Protein 9BCB (pdb70)

Sequence (274 aa):
PPNLTGYYRRFVSQKNMEDYLQQALNISLAVRKIALLLKPDKEIEHQGNHMTVRTLSTFRNYTVQFDVGVEFEEDLRSVDGRKCQTIVTWEEEEHLVCVQKGEVPNRGWRHWLEGEMLYLELTARDAVCEQVFRKVRLVPPPNLTGYYRFVSQKNMEDYLQALNISLAVRKIALLLKPDKEIEHQGNHMMTVRTLSTFRNYTVQFDVGVEFEEDLRSVDGRKCQTIVTWEEEHLVCVQKGEVPNRGWRHWLEGEMLYLELTARDAVCEQVFRKVRLVP

Organism: Homo sapiens (NCBI:txid9606)

GO terms:
  GO:0005515 protein binding (F, IPI)
  GO:0005501 retinoid binding (F, TAS)
  GO:0070062 extracellular exosome (C, HDA)

Radius of gyration: 22.55 Å; Cα contacts (8 Å, |Δi|>4): 600; chains: 2; bounding box: 53×62×52 Å

Secondary structure (DSSP, 8-state):
-----EEEEEEEEE-HHHHHHHTT--HHHHHHHHH---EEEEEEETTEEEEEEE-SS--EEEEEETT--EEEEETTTTSEEEEEEEEEETTEEEEEEESSSTT-EEEEEEETTEEEEEEEETTEEEEEEEEEPP---/-----EEEEEEEEE-HHHHHHHTT--HHHHHHHTT---EEEEEEETTEEEEEEE-SS-EEEEEEETT--EEEEEHHHHSEEEEEEEEEETTEEEEEEESSSTT-EEEEEEETTEEEEEEEETTEEEEEEEEE-----

Nearest PDB structures (foldseek):
  6e5w-assembly4_D  TM=1.002E+00  e=3.672E-24  Homo sapiens
  5lje-assembly1_A  TM=9.828E-01  e=4.955E-18  Homo sapiens
  6e5l-assembly1_A  TM=9.685E-01  e=5.804E-18  Homo sapiens
  5ljc-assembly1_A  TM=9.809E-01  e=5.804E-18  Homo sapiens
  1opb-assembly3_C  TM=9.867E-01  e=9.974E-17  Rattus rattus

Structure (mmCIF, N/CA/C/O backbone):
data_9BCB
#
_entry.id   9BCB
#
_cell.length_a   41.213
_cell.length_b   46.257
_cell.length_c   71.530
_cell.angle_alpha   90.00
_cell.angle_beta   92.10
_cell.angle_gamma   90.00
#
_symmetry.space_group_name_H-M   'P 1 21 1'
#
loop_
_entity.id
_entity.type
_entity.pdbx_description
1 polymer 'Retinol-binding protein 5'
2 non-polymer '1-[11-(dipyrrometheneboron difluoride)undecanoyl]-rac-glycerol'
3 non-polymer GLYCEROL
4 water water
#
loop_
_atom_site.group_PDB
_atom_site.id
_atom_site.type_symbol
_atom_site.label_atom_id
_atom_site.label_alt_id
_atom_site.label_comp_id
_atom_site.label_asym_id
_atom_site.label_entity_id
_atom_site.label_seq_id
_atom_site.pdbx_PDB_ins_code
_atom_site.Cartn_x
_atom_site.Cartn_y
_atom_site.Cartn_z
_atom_site.occupancy
_atom_site.B_iso_or_equiv
_atom_site.auth_seq_id
_atom_site.auth_comp_id
_atom_site.auth_asym_id
_atom_site.auth_atom_id
_atom_site.pdbx_PDB_model_num
ATOM 1 N N . PRO A 1 2 ? 14.896 -17.018 16.065 1.00 34.62 2 PRO A N 1
ATOM 2 C CA . PRO A 1 2 ? 15.260 -15.651 16.461 1.00 34.52 2 PRO A CA 1
ATOM 3 C C . PRO A 1 2 ? 16.400 -15.617 17.476 1.00 37.64 2 PRO A C 1
ATOM 4 O O . PRO A 1 2 ? 16.601 -16.594 18.199 1.00 36.60 2 PRO A O 1
ATOM 8 N N . PRO A 1 3 ? 17.122 -14.501 17.543 1.00 30.00 3 PRO A N 1
ATOM 9 C CA . PRO A 1 3 ? 18.278 -14.427 18.442 1.00 28.22 3 PRO A CA 1
ATOM 10 C C . PRO A 1 3 ? 17.845 -14.446 19.899 1.00 23.49 3 PRO A C 1
ATOM 11 O O . PRO A 1 3 ? 16.689 -14.191 20.240 1.00 28.03 3 PRO A O 1
ATOM 15 N N . ASN A 1 4 ? 18.795 -14.766 20.771 1.00 24.76 4 ASN A N 1
ATOM 16 C CA . ASN A 1 4 ? 18.576 -14.659 22.205 1.00 21.47 4 ASN A CA 1
ATOM 17 C C . ASN A 1 4 ? 19.115 -13.311 22.670 1.00 22.64 4 ASN A C 1
ATOM 18 O O . ASN A 1 4 ? 20.293 -13.001 22.454 1.00 23.78 4 ASN A O 1
ATOM 23 N N . LEU A 1 5 ? 18.257 -12.514 23.301 1.00 19.10 5 LEU A N 1
ATOM 24 C CA . LEU A 1 5 ? 18.586 -11.138 23.647 1.00 17.28 5 LEU A CA 1
ATOM 25 C C . LEU A 1 5 ? 19.082 -10.970 25.078 1.00 17.32 5 LEU A C 1
ATOM 26 O O . LEU A 1 5 ? 19.320 -9.835 25.503 1.00 17.47 5 LEU A O 1
ATOM 31 N N . THR A 1 6 ? 19.250 -12.057 25.830 1.00 15.90 6 THR A N 1
ATOM 32 C CA . THR A 1 6 ? 19.704 -11.938 27.209 1.00 16.34 6 THR A CA 1
ATOM 33 C C . THR A 1 6 ? 20.993 -11.129 27.275 1.00 15.73 6 THR A C 1
ATOM 34 O O . THR A 1 6 ? 21.936 -11.375 26.517 1.00 16.93 6 THR A O 1
ATOM 38 N N . GLY A 1 7 ? 21.030 -10.171 28.186 1.00 14.64 7 GLY A N 1
ATOM 39 C CA . GLY A 1 7 ? 22.220 -9.373 28.390 1.00 16.77 7 GLY A CA 1
ATOM 40 C C . GLY A 1 7 ? 21.921 -8.119 29.173 1.00 17.95 7 GLY A C 1
ATOM 41 O O . GLY A 1 7 ? 20.771 -7.712 29.349 1.00 16.14 7 GLY A O 1
ATOM 42 N N . TYR A 1 8 ? 22.990 -7.503 29.667 1.00 15.63 8 TYR A N 1
ATOM 43 C CA . TYR A 1 8 ? 22.942 -6.177 30.264 1.00 13.88 8 TYR A CA 1
ATOM 44 C C . TYR A 1 8 ? 23.630 -5.225 29.297 1.00 15.25 8 TYR A C 1
ATOM 45 O O . TYR A 1 8 ? 24.768 -5.472 28.883 1.00 17.53 8 TYR A O 1
ATOM 54 N N . TYR A 1 9 ? 22.940 -4.150 28.926 1.00 14.42 9 TYR A N 1
ATOM 55 C CA . TYR A 1 9 ? 23.416 -3.231 27.898 1.00 14.58 9 TYR A CA 1
ATOM 56 C C . TYR A 1 9 ? 23.463 -1.819 28.464 1.00 15.73 9 TYR A C 1
ATOM 57 O O . TYR A 1 9 ? 22.443 -1.300 28.932 1.00 16.53 9 TYR A O 1
ATOM 66 N N A ARG A 1 10 ? 24.636 -1.195 28.400 0.56 16.03 10 ARG A N 1
ATOM 67 N N B ARG A 1 10 ? 24.646 -1.205 28.423 0.44 16.06 10 ARG A N 1
ATOM 68 C CA A ARG A 1 10 ? 24.852 0.132 28.960 0.56 18.10 10 ARG A CA 1
ATOM 69 C CA B ARG A 1 10 ? 24.832 0.136 28.955 0.44 18.09 10 ARG A CA 1
ATOM 70 C C A ARG A 1 10 ? 24.470 1.215 27.959 0.56 16.46 10 ARG A C 1
ATOM 71 C C B ARG A 1 10 ? 24.402 1.191 27.946 0.44 16.49 10 ARG A C 1
ATOM 72 O O A ARG A 1 10 ? 24.731 1.091 26.759 0.56 17.37 10 ARG A O 1
ATOM 73 O O B ARG A 1 10 ? 24.578 1.037 26.734 0.44 17.91 10 ARG A O 1
ATOM 88 N N . PHE A 1 11 ? 23.864 2.287 28.470 1.00 14.58 11 PHE A N 1
ATOM 89 C CA . PHE A 1 11 ? 23.436 3.393 27.626 1.00 16.15 11 PHE A CA 1
ATOM 90 C C . PHE A 1 11 ? 24.614 3.956 26.842 1.00 21.16 11 PHE A C 1
ATOM 91 O O . PHE A 1 11 ? 25.699 4.169 27.387 1.00 20.19 11 PHE A O 1
ATOM 99 N N . VAL A 1 12 ? 24.393 4.201 25.555 1.00 18.61 12 VAL A N 1
ATOM 100 C CA . VAL A 1 12 ? 25.369 4.857 24.694 1.00 18.66 12 VAL A CA 1
ATOM 101 C C . VAL A 1 12 ? 24.872 6.220 24.228 1.00 21.49 12 VAL A C 1
ATOM 102 O O . VAL A 1 12 ? 25.555 7.231 24.398 1.00 23.80 12 VAL A O 1
ATOM 106 N N . SER A 1 13 ? 23.681 6.269 23.639 1.00 19.72 13 SER A N 1
ATOM 107 C CA . SER A 1 13 ? 23.186 7.522 23.094 1.00 20.30 13 SER A CA 1
ATOM 108 C C . SER A 1 13 ? 21.684 7.440 22.890 1.00 19.51 13 SER A C 1
ATOM 109 O O . SER A 1 13 ? 21.093 6.357 22.875 1.00 17.30 13 SER A O 1
ATOM 112 N N . GLN A 1 14 ? 21.077 8.611 22.730 1.00 17.62 14 GLN A N 1
ATOM 113 C CA . GLN A 1 14 ? 19.683 8.705 22.338 1.00 17.99 14 GLN A CA 1
ATOM 114 C C . GLN A 1 14 ? 19.468 10.037 21.640 1.00 21.39 14 GLN A C 1
ATOM 115 O O . GLN A 1 14 ? 20.181 11.013 21.894 1.00 21.92 14 GLN A O 1
ATOM 121 N N . LYS A 1 15 ? 18.481 10.067 20.757 1.00 20.19 15 LYS A N 1
ATOM 122 C CA . LYS A 1 15 ? 18.093 11.295 20.085 1.00 25.80 15 LYS A CA 1
ATOM 123 C C . LYS A 1 15 ? 16.577 11.342 19.992 1.00 17.67 15 LYS A C 1
ATOM 124 O O . LYS A 1 15 ? 15.923 10.311 19.806 1.00 17.23 15 LYS A O 1
ATOM 130 N N . ASN A 1 16 ? 16.023 12.539 20.171 1.00 23.39 16 ASN A N 1
ATOM 131 C CA . ASN A 1 16 ? 14.592 12.788 20.059 1.00 19.30 16 ASN A CA 1
ATOM 132 C C . ASN A 1 16 ? 13.783 12.138 21.175 1.00 16.39 16 ASN A C 1
ATOM 133 O O . ASN A 1 16 ? 12.584 11.893 21.015 1.00 18.49 16 ASN A O 1
ATOM 138 N N . MET A 1 17 ? 14.416 11.861 22.318 1.00 15.69 17 MET A N 1
ATOM 139 C CA . MET A 1 17 ? 13.654 11.479 23.500 1.00 16.63 17 MET A CA 1
ATOM 140 C C . MET A 1 17 ? 12.692 12.588 23.908 1.00 19.47 17 MET A C 1
ATOM 141 O O . MET A 1 17 ? 11.594 12.304 24.399 1.00 19.47 17 MET A O 1
ATOM 146 N N . GLU A 1 18 ? 13.085 13.856 23.720 1.00 19.27 18 GLU A N 1
ATOM 147 C CA . GLU A 1 18 ? 12.156 14.953 23.973 1.00 20.69 18 GLU A CA 1
ATOM 148 C C . GLU A 1 18 ? 10.821 14.694 23.284 1.00 21.05 18 GLU A C 1
ATOM 149 O O . GLU A 1 18 ? 9.753 14.806 23.896 1.00 19.63 18 GLU A O 1
ATOM 155 N N . ASP A 1 19 ? 10.874 14.338 21.999 1.00 20.85 19 ASP A N 1
ATOM 156 C CA . ASP A 1 19 ? 9.659 14.158 21.214 1.00 21.25 19 ASP A CA 1
ATOM 157 C C . ASP A 1 19 ? 8.799 13.040 21.789 1.00 20.11 19 ASP A C 1
ATOM 158 O O . ASP A 1 19 ? 7.583 13.190 21.951 1.00 16.89 19 ASP A O 1
ATOM 163 N N . TYR A 1 20 ? 9.421 11.898 22.084 1.00 17.21 20 TYR A N 1
ATOM 164 C CA . TYR A 1 20 ? 8.683 10.757 22.612 1.00 17.35 20 TYR A CA 1
ATOM 165 C C . TYR A 1 20 ? 8.044 11.091 23.954 1.00 19.31 20 TYR A C 1
ATOM 166 O O . TYR A 1 20 ? 6.881 10.749 24.195 1.00 19.84 20 TYR A O 1
ATOM 175 N N . LEU A 1 21 ? 8.774 11.783 24.831 1.00 16.13 21 LEU A N 1
ATOM 176 C CA . LEU A 1 21 ? 8.212 12.139 26.130 1.00 18.15 21 LEU A CA 1
ATOM 177 C C . LEU A 1 21 ? 6.997 13.047 25.976 1.00 21.50 21 LEU A C 1
ATOM 178 O O . LEU A 1 21 ? 5.979 12.855 26.653 1.00 18.56 21 LEU A O 1
ATOM 183 N N . GLN A 1 22 ? 7.092 14.052 25.101 1.00 19.23 22 GLN A N 1
ATOM 184 C CA A GLN A 1 22 ? 5.961 14.946 24.872 0.51 21.71 22 GLN A CA 1
ATOM 185 C CA B GLN A 1 22 ? 5.957 14.942 24.889 0.49 21.70 22 GLN A CA 1
ATOM 186 C C . GLN A 1 22 ? 4.763 14.184 24.322 1.00 19.34 22 GLN A C 1
ATOM 187 O O . GLN A 1 22 ? 3.620 14.426 24.727 1.00 21.80 22 GLN A O 1
ATOM 198 N N . ALA A 1 23 ? 5.008 13.261 23.388 1.00 19.96 23 ALA A N 1
ATOM 199 C CA . ALA A 1 23 ? 3.913 12.506 22.789 1.00 18.65 23 ALA A CA 1
ATOM 200 C C . ALA A 1 23 ? 3.159 11.689 23.830 1.00 21.95 23 ALA A C 1
ATOM 201 O O . ALA A 1 23 ? 1.944 11.499 23.707 1.00 23.00 23 ALA A O 1
ATOM 203 N N . LEU A 1 24 ? 3.853 11.191 24.850 1.00 17.57 24 LEU A N 1
ATOM 204 C CA . LEU A 1 24 ? 3.196 10.497 25.950 1.00 19.54 24 LEU A CA 1
ATOM 205 C C . LEU A 1 24 ? 2.598 11.453 26.976 1.00 19.57 24 LEU A C 1
ATOM 206 O O . LEU A 1 24 ? 2.049 10.990 27.982 1.00 22.06 24 LEU A O 1
ATOM 211 N N . ASN A 1 25 ? 2.705 12.764 26.755 1.00 18.48 25 ASN A N 1
ATOM 212 C CA . ASN A 1 25 ? 2.091 13.771 27.617 1.00 23.41 25 ASN A CA 1
ATOM 213 C C . ASN A 1 25 ? 2.778 13.873 28.976 1.00 24.33 25 ASN A C 1
ATOM 214 O O . ASN A 1 25 ? 2.150 14.251 29.967 1.00 23.25 25 ASN A O 1
ATOM 219 N N . ILE A 1 26 ? 4.067 13.533 29.033 1.00 20.44 26 ILE A N 1
ATOM 220 C CA . ILE A 1 26 ? 4.834 13.695 30.261 1.00 21.88 26 ILE A CA 1
ATOM 221 C C . ILE A 1 26 ? 5.074 15.178 30.510 1.00 19.61 26 ILE A C 1
ATOM 222 O O . ILE A 1 26 ? 5.357 15.946 29.581 1.00 23.16 26 ILE A O 1
ATOM 227 N N . SER A 1 27 ? 4.970 15.588 31.771 1.00 25.68 27 SER A N 1
ATOM 228 C CA . SER A 1 27 ? 5.076 17.000 32.099 1.00 26.58 27 SER A CA 1
ATOM 229 C C . SER A 1 27 ? 6.501 17.514 31.925 1.00 27.41 27 SER A C 1
ATOM 230 O O . SER A 1 27 ? 7.477 16.761 31.940 1.00 20.56 27 SER A O 1
ATOM 233 N N . LEU A 1 28 ? 6.600 18.840 31.799 1.00 22.62 28 LEU A N 1
ATOM 234 C CA . LEU A 1 28 ? 7.891 19.486 31.595 1.00 22.88 28 LEU A CA 1
ATOM 235 C C . LEU A 1 28 ? 8.864 19.148 32.715 1.00 20.74 28 LEU A C 1
ATOM 236 O O . LEU A 1 28 ? 10.039 18.862 32.460 1.00 22.75 28 LEU A O 1
ATOM 241 N N . ALA A 1 29 ? 8.393 19.177 33.963 1.00 21.16 29 ALA A N 1
ATOM 242 C CA . ALA A 1 29 ? 9.278 18.903 35.089 1.00 21.97 29 ALA A CA 1
ATOM 243 C C . ALA A 1 29 ? 9.899 17.517 34.973 1.00 25.52 29 ALA A C 1
ATOM 244 O O . ALA A 1 29 ? 11.098 17.340 35.220 1.00 23.73 29 ALA A O 1
ATOM 246 N N . VAL A 1 30 ? 9.101 16.522 34.594 1.00 20.31 30 VAL A N 1
ATOM 247 C CA . VAL A 1 30 ? 9.613 15.161 34.498 1.00 20.24 30 VAL A CA 1
ATOM 248 C C . VAL A 1 30 ? 10.478 14.987 33.256 1.00 18.94 30 VAL A C 1
ATOM 249 O O . VAL A 1 30 ? 11.480 14.266 33.286 1.00 19.68 30 VAL A O 1
ATOM 253 N N . ARG A 1 31 ? 10.114 15.636 32.144 1.00 18.27 31 ARG A N 1
ATOM 254 C CA . ARG A 1 31 ? 10.953 15.551 30.953 1.00 20.91 31 ARG A CA 1
ATOM 255 C C . ARG A 1 31 ? 12.350 16.087 3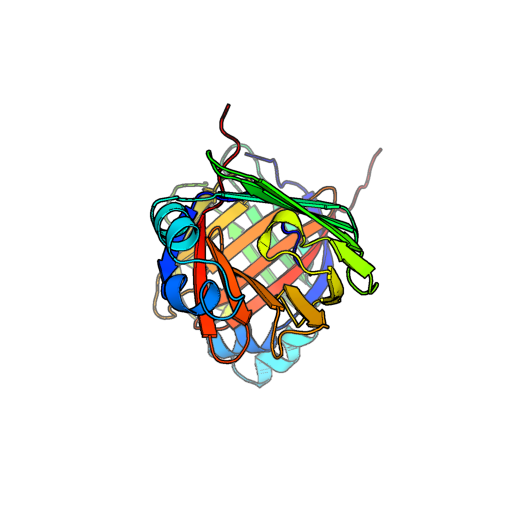1.237 1.00 19.03 31 ARG A C 1
ATOM 256 O O . ARG A 1 31 ? 13.350 15.505 30.800 1.00 20.14 31 ARG A O 1
ATOM 264 N N . LYS A 1 32 ? 12.436 17.201 31.966 1.00 20.94 32 LYS A N 1
ATOM 265 C CA . LYS A 1 32 ? 13.735 17.764 32.310 1.00 20.95 32 LYS A CA 1
ATOM 266 C C . LYS A 1 32 ? 14.586 16.741 33.051 1.00 19.63 32 LYS A C 1
ATOM 267 O O . LYS A 1 32 ? 15.784 16.601 32.779 1.00 22.77 32 LYS A O 1
ATOM 273 N N . ILE A 1 33 ? 13.975 15.997 33.973 1.00 18.41 33 ILE A N 1
ATOM 274 C CA . ILE A 1 33 ? 14.701 14.961 34.702 1.00 20.44 33 ILE A CA 1
ATOM 275 C C . ILE A 1 33 ? 15.122 13.841 33.758 1.00 22.93 33 ILE A C 1
ATOM 276 O O . ILE A 1 33 ? 16.291 13.439 33.725 1.00 21.69 33 ILE A O 1
ATOM 281 N N . ALA A 1 34 ? 14.177 13.332 32.963 1.00 19.92 34 ALA A N 1
ATOM 282 C CA . ALA A 1 34 ? 14.451 12.164 32.133 1.00 18.56 34 ALA A CA 1
ATOM 283 C C . ALA A 1 34 ? 15.583 12.425 31.148 1.00 19.51 34 ALA A C 1
ATOM 284 O O . ALA A 1 34 ? 16.375 11.525 30.849 1.00 20.62 34 ALA A O 1
ATOM 286 N N . LEU A 1 35 ? 15.674 13.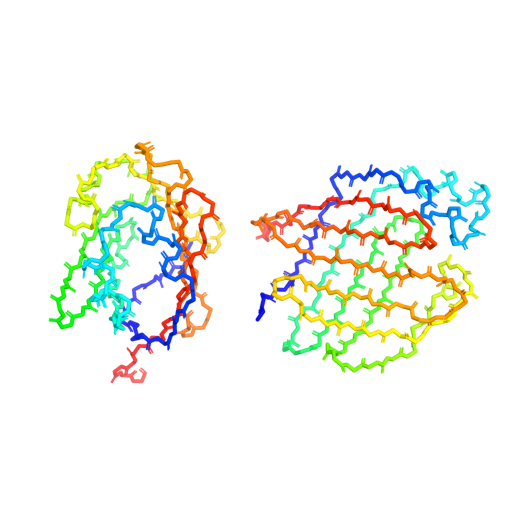649 30.626 1.00 16.55 35 LEU A N 1
ATOM 287 C CA . LEU A 1 35 ? 16.684 13.949 29.619 1.00 20.34 35 LEU A CA 1
ATOM 288 C C . LEU A 1 35 ? 18.091 13.995 30.202 1.00 17.90 35 LEU A C 1
ATOM 289 O O . LEU A 1 35 ? 19.064 13.950 29.442 1.00 20.76 35 LEU A O 1
ATOM 294 N N . LEU A 1 36 ? 18.223 14.077 31.525 1.00 20.14 36 LEU A N 1
ATOM 295 C CA . LEU A 1 36 ? 19.533 14.090 32.158 1.00 20.90 36 LEU A CA 1
ATOM 296 C C . LEU A 1 36 ? 20.090 12.696 32.408 1.00 25.25 36 LEU A C 1
ATOM 297 O O . LEU A 1 36 ? 21.300 12.556 32.620 1.00 20.80 36 LEU A O 1
ATOM 302 N N . LEU A 1 37 ? 19.251 11.668 32.374 1.00 17.71 37 LEU A N 1
ATOM 303 C CA . LEU A 1 37 ? 19.662 10.342 32.805 1.00 19.42 37 LEU A CA 1
ATOM 304 C C . LEU A 1 37 ? 20.165 9.501 31.638 1.00 16.19 37 LEU A C 1
ATOM 305 O O . LEU A 1 37 ? 19.936 9.806 30.465 1.00 18.99 37 LEU A O 1
ATOM 310 N N . LYS A 1 38 ? 20.852 8.415 31.989 1.00 17.69 38 LYS A N 1
ATOM 311 C CA . LYS A 1 38 ? 21.426 7.473 31.030 1.00 21.13 38 LYS A CA 1
ATOM 312 C C . LYS A 1 38 ? 21.002 6.067 31.432 1.00 18.78 38 LYS A C 1
ATOM 313 O O . LYS A 1 38 ? 21.804 5.283 31.954 1.00 20.11 38 LYS A O 1
ATOM 319 N N . PRO A 1 39 ? 19.738 5.716 31.199 1.00 15.83 39 PRO A N 1
ATOM 320 C CA . PRO A 1 39 ? 19.233 4.425 31.685 1.00 16.59 39 PRO A CA 1
ATOM 321 C C . PRO A 1 39 ? 19.813 3.257 30.903 1.00 19.22 39 PRO A C 1
ATOM 322 O O . PRO A 1 39 ? 20.029 3.341 29.691 1.00 19.27 39 PRO A O 1
ATOM 326 N N . ASP A 1 40 ? 20.050 2.157 31.612 1.00 15.56 40 ASP A N 1
ATOM 327 C CA . ASP A 1 40 ? 20.547 0.930 31.012 1.00 14.22 40 ASP A CA 1
ATOM 328 C C . ASP A 1 40 ? 19.383 -0.000 30.679 1.00 15.31 40 ASP A C 1
ATOM 329 O O . ASP A 1 40 ? 18.248 0.199 31.112 1.00 14.50 40 ASP A O 1
ATOM 334 N N . LYS A 1 41 ? 19.689 -1.043 29.910 1.00 15.83 41 LYS A N 1
ATOM 335 C CA . LYS A 1 41 ? 18.707 -2.031 29.481 1.00 14.18 41 LYS A CA 1
ATOM 336 C C . LYS A 1 41 ? 19.222 -3.412 29.862 1.00 15.84 41 LYS A C 1
ATOM 337 O O . LYS A 1 41 ? 20.353 -3.772 29.517 1.00 20.52 41 LYS A O 1
ATOM 343 N N . GLU A 1 42 ? 18.409 -4.170 30.594 1.00 15.40 42 GLU A N 1
ATOM 344 C CA . GLU A 1 42 ? 18.733 -5.540 30.973 1.00 13.72 42 GLU A CA 1
ATOM 345 C C . GLU A 1 42 ? 17.620 -6.462 30.501 1.00 16.15 42 GLU A C 1
ATOM 346 O O . GLU A 1 42 ? 16.439 -6.186 30.739 1.00 18.60 42 GLU A O 1
ATOM 352 N N . ILE A 1 43 ? 17.997 -7.558 29.846 1.00 15.79 43 ILE A N 1
ATOM 353 C CA . ILE A 1 43 ? 17.046 -8.479 29.238 1.00 15.24 43 ILE A CA 1
ATOM 354 C C . ILE A 1 43 ? 17.344 -9.889 29.724 1.00 15.30 43 ILE A C 1
ATOM 355 O O . ILE A 1 43 ? 18.498 -10.330 29.701 1.00 17.38 43 ILE A O 1
ATOM 360 N N . GLU A 1 44 ? 16.305 -10.590 30.170 1.00 15.99 44 GLU A N 1
ATOM 361 C CA . GLU A 1 44 ? 16.377 -12.013 30.488 1.00 14.88 44 GLU A CA 1
ATOM 362 C C . GLU A 1 44 ? 15.441 -12.736 29.528 1.00 17.19 44 GLU A C 1
ATOM 363 O O . GLU A 1 44 ? 14.215 -12.648 29.663 1.00 18.60 44 GLU A O 1
ATOM 369 N N . HIS A 1 45 ? 16.021 -13.433 28.554 1.00 15.83 45 HIS A N 1
ATOM 370 C CA . HIS A 1 45 ? 15.289 -14.084 27.471 1.00 15.10 45 HIS A CA 1
ATOM 371 C C . HIS A 1 45 ? 15.481 -15.588 27.616 1.00 16.30 45 HIS A C 1
ATOM 372 O O . HIS A 1 45 ? 16.581 -16.102 27.387 1.00 19.12 45 HIS A O 1
ATOM 379 N N . GLN A 1 46 ? 14.414 -16.289 27.995 1.00 16.48 46 GLN A N 1
ATOM 380 C CA . GLN A 1 46 ? 14.462 -17.729 28.227 1.00 20.30 46 GLN A CA 1
ATOM 381 C C . GLN A 1 46 ? 13.320 -18.384 27.465 1.00 18.85 46 GLN A C 1
ATOM 382 O O . GLN A 1 46 ? 12.148 -18.172 27.793 1.00 19.12 46 GLN A O 1
ATOM 388 N N . GLY A 1 47 ? 13.664 -19.189 26.470 1.00 21.71 47 GLY A N 1
ATOM 389 C CA . GLY A 1 47 ? 12.644 -19.759 25.609 1.00 18.60 47 GLY A CA 1
ATOM 390 C C . GLY A 1 47 ? 11.907 -18.650 24.886 1.00 17.94 47 GLY A C 1
ATOM 391 O O . GLY A 1 47 ? 12.510 -17.813 24.202 1.00 20.50 47 GLY A O 1
ATOM 392 N N . ASN A 1 48 ? 10.585 -18.629 25.041 1.00 18.52 48 ASN A N 1
ATOM 393 C CA . ASN A 1 48 ? 9.737 -17.624 24.418 1.00 19.74 48 ASN A CA 1
ATOM 394 C C . ASN A 1 48 ? 9.329 -16.521 25.382 1.00 18.56 48 ASN A C 1
ATOM 395 O O . ASN A 1 48 ? 8.478 -15.694 25.040 1.00 18.41 48 ASN A O 1
ATOM 400 N N . HIS A 1 49 ? 9.909 -16.489 26.572 1.00 17.49 49 HIS A N 1
ATOM 401 C CA . HIS A 1 49 ? 9.568 -15.507 27.585 1.00 16.20 49 HIS A CA 1
ATOM 402 C C . HIS A 1 49 ? 10.718 -14.523 27.755 1.00 14.53 49 HIS A C 1
ATOM 403 O O . HIS A 1 49 ? 11.891 -14.906 27.683 1.00 15.80 49 HIS A O 1
ATOM 410 N N . MET A 1 50 ? 10.377 -13.253 27.970 1.00 16.13 50 MET A N 1
ATOM 411 C CA . MET A 1 50 ? 11.364 -12.205 28.174 1.00 17.20 50 MET A CA 1
ATOM 412 C C . MET A 1 50 ? 10.977 -11.325 29.348 1.00 16.82 50 MET A C 1
ATOM 413 O O . MET A 1 50 ? 9.798 -11.019 29.549 1.00 16.60 50 MET A O 1
ATOM 418 N N . THR A 1 51 ? 11.984 -10.906 30.107 1.00 17.26 51 THR A N 1
ATOM 419 C CA . THR A 1 51 ? 11.875 -9.801 31.046 1.00 17.66 51 THR A CA 1
ATOM 420 C C . THR A 1 51 ? 12.803 -8.704 30.549 1.00 14.39 51 THR A C 1
ATOM 421 O O . THR A 1 51 ? 13.984 -8.962 30.293 1.00 17.20 51 THR A O 1
ATOM 425 N N . VAL A 1 52 ? 12.270 -7.496 30.386 1.00 13.52 52 VAL A N 1
ATOM 426 C CA . VAL A 1 52 ? 13.045 -6.350 29.923 1.00 14.65 52 VAL A CA 1
ATOM 427 C C . VAL A 1 52 ? 12.975 -5.277 30.998 1.00 17.57 52 VAL A C 1
ATOM 428 O O . VAL A 1 52 ? 11.881 -4.827 31.363 1.00 17.11 52 VAL A O 1
ATOM 432 N N . ARG A 1 53 ? 14.135 -4.875 31.506 1.00 17.55 53 ARG A N 1
ATOM 433 C CA . ARG A 1 53 ? 14.233 -3.839 32.521 1.00 15.28 53 ARG A CA 1
ATOM 434 C C . ARG A 1 53 ? 14.917 -2.611 31.942 1.00 11.99 53 ARG A C 1
ATOM 435 O O . ARG A 1 53 ? 15.921 -2.722 31.231 1.00 15.24 53 ARG A O 1
ATOM 443 N N . THR A 1 54 ? 14.362 -1.446 32.249 1.00 15.48 54 THR A N 1
ATOM 444 C CA . THR A 1 54 ? 14.988 -0.159 31.985 1.00 15.51 54 THR A CA 1
ATOM 445 C C . THR A 1 54 ? 15.381 0.401 33.345 1.00 15.61 54 THR A C 1
ATOM 446 O O . THR A 1 54 ? 14.522 0.588 34.213 1.00 13.97 54 THR A O 1
ATOM 450 N N . LEU A 1 55 ? 16.677 0.632 33.543 1.00 16.05 55 LEU A N 1
ATOM 451 C CA . LEU A 1 55 ? 17.229 0.896 34.865 1.00 14.82 55 LEU A CA 1
ATOM 452 C C . LEU A 1 55 ? 17.860 2.278 34.907 1.00 12.66 55 LEU A C 1
ATOM 453 O O . LEU A 1 55 ? 18.725 2.592 34.083 1.00 15.68 55 LEU A O 1
ATOM 458 N N . SER A 1 56 ? 17.448 3.087 35.883 1.00 16.15 56 SER A N 1
ATOM 459 C CA . SER A 1 56 ? 18.048 4.395 36.106 1.00 16.17 56 SER A CA 1
ATOM 460 C C . SER A 1 56 ? 18.090 4.688 37.601 1.00 20.66 56 SER A C 1
ATOM 461 O O . SER A 1 56 ? 17.432 4.027 38.408 1.00 18.55 56 SER A O 1
ATOM 464 N N . THR A 1 57 ? 18.867 5.711 37.965 1.00 20.23 57 THR A N 1
ATOM 465 C CA . THR A 1 57 ? 19.005 6.077 39.370 1.00 19.83 57 THR A CA 1
ATOM 466 C C . 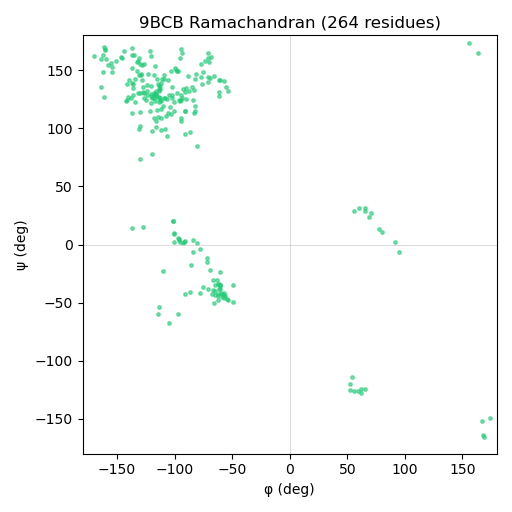THR A 1 57 ? 17.730 6.677 39.948 1.00 21.25 57 THR A C 1
ATOM 467 O O . THR A 1 57 ? 17.556 6.662 41.172 1.00 24.70 57 THR A O 1
ATOM 471 N N . PHE A 1 58 ? 16.843 7.207 39.105 1.00 18.57 58 PHE A N 1
ATOM 472 C CA . PHE A 1 58 ? 15.594 7.796 39.573 1.00 21.24 58 PHE A CA 1
ATOM 473 C C . PHE A 1 58 ? 14.449 6.793 39.620 1.00 30.25 58 PHE A C 1
ATOM 474 O O . PHE A 1 58 ? 13.662 6.797 40.572 1.00 27.75 58 PHE A O 1
ATOM 482 N N . ARG A 1 59 ? 14.327 5.945 38.602 1.00 26.28 59 ARG A N 1
ATOM 483 C CA . ARG A 1 59 ? 13.191 5.042 38.504 1.00 25.46 59 ARG A CA 1
ATOM 484 C C . ARG A 1 59 ? 13.539 3.928 37.532 1.00 22.33 59 ARG A C 1
ATOM 485 O O . ARG A 1 59 ? 14.305 4.127 36.586 1.00 21.49 59 ARG A O 1
ATOM 493 N N . ASN A 1 60 ? 12.977 2.752 37.786 1.00 19.49 60 ASN A N 1
ATOM 494 C CA . ASN A 1 60 ? 13.135 1.599 36.917 1.00 18.52 60 ASN A CA 1
ATOM 495 C C . ASN A 1 60 ? 11.773 1.218 36.360 1.00 23.23 60 ASN A C 1
ATOM 496 O O . ASN A 1 60 ? 10.737 1.496 36.971 1.00 24.73 60 ASN A O 1
ATOM 501 N N . TYR A 1 61 ? 11.776 0.585 35.190 1.00 21.49 61 TYR A N 1
ATOM 502 C CA . TYR A 1 61 ? 10.548 0.054 34.619 1.00 22.38 61 TYR A CA 1
ATOM 503 C C . TYR A 1 61 ? 10.822 -1.339 34.078 1.00 17.74 61 TYR A C 1
ATOM 504 O O . TYR A 1 61 ? 11.767 -1.534 33.307 1.00 17.50 61 TYR A O 1
ATOM 513 N N . THR A 1 62 ? 9.990 -2.296 34.476 1.00 19.99 62 THR A N 1
ATOM 514 C CA . THR A 1 62 ? 10.130 -3.684 34.069 1.00 19.31 62 THR A CA 1
ATOM 515 C C . THR A 1 62 ? 8.836 -4.146 33.418 1.00 17.23 62 THR A C 1
ATOM 516 O O . THR A 1 62 ? 7.742 -3.843 33.902 1.00 17.75 62 THR A O 1
ATOM 520 N N . VAL A 1 63 ? 8.973 -4.877 32.316 1.00 17.69 63 VAL A N 1
ATOM 521 C CA . VAL A 1 63 ? 7.851 -5.507 31.638 1.00 17.52 63 VAL A CA 1
ATOM 522 C C . VAL A 1 63 ? 8.248 -6.946 31.350 1.00 18.47 63 VAL A C 1
ATOM 523 O O . VAL A 1 63 ? 9.427 -7.257 31.155 1.00 15.32 63 VAL A O 1
ATOM 527 N N . GLN A 1 64 ? 7.255 -7.830 31.341 1.00 18.02 64 GLN A N 1
ATOM 528 C CA . GLN A 1 64 ? 7.478 -9.236 31.064 1.00 18.62 64 GLN A CA 1
ATOM 529 C C . GLN A 1 64 ? 6.538 -9.634 29.946 1.00 19.08 64 GLN A C 1
ATOM 530 O O . GLN A 1 64 ? 5.452 -9.069 29.817 1.00 24.17 64 GLN A O 1
ATOM 536 N N . PHE A 1 65 ? 6.899 -10.670 29.201 1.00 15.81 65 PHE A N 1
ATOM 537 C CA . PHE A 1 65 ? 5.940 -11.140 28.216 1.00 17.80 65 PHE A CA 1
ATOM 538 C C . PHE A 1 65 ? 6.405 -12.457 27.625 1.00 17.24 65 PHE A C 1
ATOM 539 O O . PHE A 1 65 ? 7.571 -12.842 27.740 1.00 17.67 65 PHE A O 1
ATOM 547 N N . ASP A 1 66 ? 5.454 -13.150 27.012 1.00 16.31 66 ASP A N 1
ATOM 548 C CA . ASP A 1 66 ? 5.728 -14.236 26.088 1.00 15.92 66 ASP A CA 1
ATOM 549 C C . ASP A 1 66 ? 5.517 -13.674 24.689 1.00 13.32 66 ASP A C 1
ATOM 550 O O . ASP A 1 66 ? 4.488 -13.045 24.422 1.00 16.30 66 ASP A O 1
ATOM 555 N N . VAL A 1 67 ? 6.502 -13.859 23.809 1.00 13.19 67 VAL A N 1
ATOM 556 C CA . VAL A 1 67 ? 6.364 -13.330 22.459 1.00 14.63 67 VAL A CA 1
ATOM 557 C C . VAL A 1 67 ? 5.160 -13.977 21.795 1.00 13.98 67 VAL A C 1
ATOM 558 O O . VAL A 1 67 ? 4.988 -15.202 21.833 1.00 16.57 67 VAL A O 1
ATOM 562 N N . GLY A 1 68 ? 4.303 -13.149 21.205 1.00 14.52 68 GLY A N 1
ATOM 563 C CA . GLY A 1 68 ? 3.128 -13.626 20.514 1.00 14.04 68 GLY A CA 1
ATOM 564 C C . GLY A 1 68 ? 1.854 -13.645 21.330 1.00 18.33 68 GLY A C 1
ATOM 565 O O . GLY A 1 68 ? 0.790 -13.935 20.770 1.00 16.30 68 GLY A O 1
ATOM 566 N N . VAL A 1 69 ? 1.919 -13.355 22.627 1.00 17.67 69 VAL A N 1
ATOM 567 C CA . VAL A 1 69 ? 0.745 -13.346 23.494 1.00 17.52 69 VAL A CA 1
ATOM 568 C C . VAL A 1 69 ? 0.482 -11.909 23.920 1.00 18.28 69 VAL A C 1
ATOM 569 O O . VAL A 1 69 ? 1.307 -11.295 24.608 1.00 16.14 69 VAL A O 1
ATOM 573 N N . GLU A 1 70 ? -0.666 -11.373 23.519 1.00 17.44 70 GLU A N 1
ATOM 574 C CA . GLU A 1 70 ? -1.032 -10.023 23.919 1.00 15.30 70 GLU A CA 1
ATOM 575 C C . GLU A 1 70 ? -1.326 -10.003 25.414 1.00 19.57 70 GLU A C 1
ATOM 576 O O . GLU A 1 70 ? -1.866 -10.962 25.973 1.00 21.46 70 GLU A O 1
ATOM 582 N N . PHE A 1 71 ? -0.939 -8.913 26.070 1.00 19.29 71 PHE A N 1
ATOM 583 C CA . PHE A 1 71 ? -1.081 -8.814 27.514 1.00 19.51 71 PHE A CA 1
ATOM 584 C C . PHE A 1 71 ? -1.390 -7.372 27.878 1.00 18.29 71 PHE A C 1
ATOM 585 O O . PHE A 1 71 ? -1.142 -6.448 27.100 1.00 20.18 71 PHE A O 1
ATOM 593 N N . GLU A 1 72 ? -1.944 -7.189 29.074 1.00 19.77 72 GLU A N 1
ATOM 594 C CA . GLU A 1 72 ? -2.193 -5.847 29.589 1.00 20.07 72 GLU A CA 1
ATOM 595 C C . GLU A 1 72 ? -0.908 -5.326 30.220 1.00 20.41 72 GLU A C 1
ATOM 596 O O . GLU A 1 72 ? -0.452 -5.849 31.244 1.00 21.55 72 GLU A O 1
ATOM 602 N N . GLU A 1 73 ? -0.324 -4.293 29.618 1.00 21.37 73 GLU A N 1
ATOM 603 C CA . GLU A 1 73 ? 0.915 -3.713 30.115 1.00 18.17 73 GLU A CA 1
ATOM 604 C C . GLU A 1 73 ? 0.607 -2.545 31.044 1.00 19.71 73 GLU A C 1
ATOM 605 O O . GLU A 1 73 ? -0.100 -1.608 30.661 1.00 19.20 73 GLU A O 1
ATOM 611 N N . ASP A 1 74 ? 1.156 -2.602 32.257 1.00 20.55 74 ASP A N 1
ATOM 612 C CA . ASP A 1 74 ? 0.904 -1.593 33.286 1.00 20.69 74 ASP A CA 1
ATOM 613 C C . ASP A 1 74 ? 1.964 -0.507 33.165 1.00 21.98 74 ASP A C 1
ATOM 614 O O . ASP A 1 74 ? 3.060 -0.611 33.718 1.00 22.34 74 ASP A O 1
ATOM 619 N N . LEU A 1 75 ? 1.619 0.558 32.441 1.00 21.32 75 LEU A N 1
ATOM 620 C CA . LEU A 1 75 ? 2.504 1.690 32.205 1.00 23.48 75 LEU A CA 1
ATOM 621 C C . LEU A 1 75 ? 2.169 2.874 33.101 1.00 26.95 75 LEU A C 1
ATOM 622 O O . LEU A 1 75 ? 2.553 4.008 32.796 1.00 21.41 75 LEU A O 1
ATOM 627 N N . ARG A 1 76 ? 1.461 2.631 34.206 1.00 22.13 76 ARG A N 1
ATOM 628 C CA . ARG A 1 76 ? 1.038 3.732 35.062 1.00 27.06 76 ARG A CA 1
ATOM 629 C C . ARG A 1 76 ? 2.231 4.465 35.658 1.00 25.90 76 ARG A C 1
ATOM 630 O O . ARG A 1 76 ? 2.158 5.675 35.896 1.00 30.21 76 ARG A O 1
ATOM 638 N N . SER A 1 77 ? 3.336 3.760 35.893 1.00 22.80 77 SER A N 1
ATOM 639 C CA . SER A 1 77 ? 4.556 4.380 36.395 1.00 27.35 77 SER A CA 1
ATOM 640 C C . SER A 1 77 ? 5.332 5.124 35.315 1.00 31.21 77 SER A C 1
ATOM 641 O O . SER A 1 77 ? 6.341 5.765 35.629 1.00 29.93 77 SER A O 1
ATOM 644 N N . VAL A 1 78 ? 4.889 5.063 34.061 1.00 26.39 78 VAL A N 1
ATOM 645 C CA . VAL A 1 78 ? 5.559 5.750 32.962 1.00 23.85 78 VAL A CA 1
ATOM 646 C C . VAL A 1 78 ? 4.748 6.977 32.577 1.00 23.51 78 VAL A C 1
ATOM 647 O O . VAL A 1 78 ? 5.185 8.115 32.782 1.00 28.53 78 VAL A O 1
ATOM 651 N N . ASP A 1 79 ? 3.556 6.757 32.023 1.00 26.53 79 ASP A N 1
ATOM 652 C CA . ASP A 1 79 ? 2.701 7.849 31.580 1.00 25.28 79 ASP A CA 1
ATOM 653 C C . ASP A 1 79 ? 1.293 7.762 32.157 1.00 23.01 79 ASP A C 1
ATOM 654 O O . ASP A 1 79 ? 0.393 8.448 31.660 1.00 25.68 79 ASP A O 1
ATOM 659 N N . GLY A 1 80 ? 1.079 6.942 33.183 1.00 25.85 80 GLY A N 1
ATOM 660 C CA . GLY A 1 80 ? -0.217 6.842 33.820 1.00 28.66 80 GLY A CA 1
ATOM 661 C C . GLY A 1 80 ? -1.247 6.032 33.071 1.00 28.45 80 GLY A C 1
ATOM 662 O O . GLY A 1 80 ? -2.433 6.099 33.417 1.00 31.40 80 GLY A O 1
ATOM 663 N N . ARG A 1 81 ? -0.841 5.259 32.069 1.00 25.83 81 ARG A N 1
ATOM 664 C CA . ARG A 1 81 ? -1.771 4.548 31.207 1.00 23.4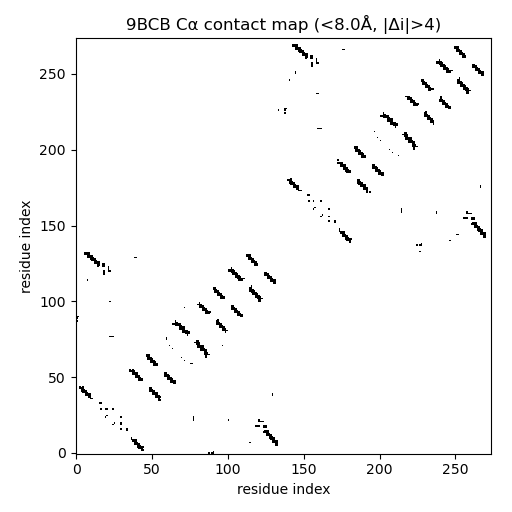2 81 ARG A CA 1
ATOM 665 C C . ARG A 1 81 ? -1.518 3.048 31.256 1.00 25.11 81 ARG A C 1
ATOM 666 O O . ARG A 1 81 ? -0.493 2.576 31.750 1.00 24.03 81 ARG A O 1
ATOM 674 N N . LYS A 1 82 ? -2.488 2.304 30.731 1.00 25.50 82 LYS A N 1
ATOM 675 C CA . LYS A 1 82 ? -2.372 0.873 30.506 1.00 24.07 82 LYS A CA 1
ATOM 676 C C . LYS A 1 82 ? -2.627 0.602 29.030 1.00 21.84 82 LYS A C 1
ATOM 677 O O . LYS A 1 82 ? -3.414 1.302 28.383 1.00 24.32 82 LYS A O 1
ATOM 683 N N . CYS A 1 83 ? -1.951 -0.412 28.496 1.00 20.26 83 CYS A N 1
ATOM 684 C CA . CYS A 1 83 ? -2.055 -0.745 27.085 1.00 20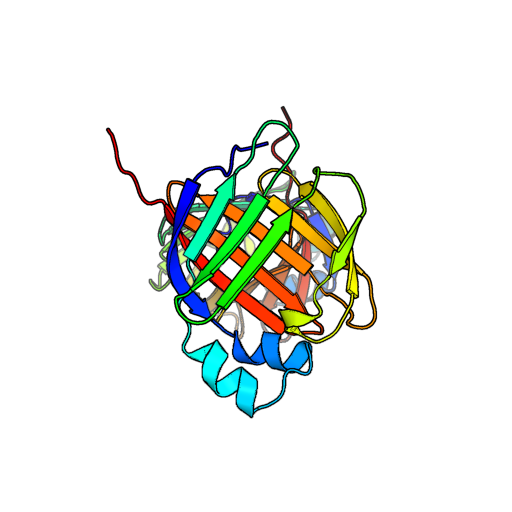.24 83 CYS A CA 1
ATOM 685 C C . CYS A 1 83 ? -2.279 -2.240 26.913 1.00 16.46 83 CYS A C 1
ATOM 686 O O . CYS A 1 83 ? -1.964 -3.046 27.792 1.00 19.49 83 CYS A O 1
ATOM 689 N N . GLN A 1 84 ? -2.849 -2.591 25.763 1.00 18.42 84 GLN A N 1
ATOM 690 C CA . GLN A 1 84 ? -2.888 -3.969 25.288 1.00 18.10 84 GLN A CA 1
ATOM 691 C C . GLN A 1 84 ? -1.691 -4.145 24.363 1.00 17.09 84 GLN A C 1
ATOM 692 O O . GLN A 1 84 ? -1.684 -3.632 23.240 1.00 17.29 84 GLN A O 1
ATOM 698 N N . THR A 1 85 ? -0.676 -4.858 24.836 1.00 17.86 85 THR A N 1
ATOM 699 C CA . THR A 1 85 ? 0.627 -4.884 24.192 1.00 14.65 85 THR A CA 1
ATOM 700 C C . THR A 1 85 ? 0.903 -6.254 23.593 1.00 15.83 85 THR A C 1
ATOM 701 O O . THR A 1 85 ? 0.614 -7.284 24.210 1.00 16.25 85 THR A O 1
ATOM 705 N N . ILE A 1 86 ? 1.479 -6.257 22.395 1.00 16.27 86 ILE A N 1
ATOM 706 C CA . ILE A 1 86 ? 1.845 -7.481 21.695 1.00 16.51 86 ILE A CA 1
ATOM 707 C C . ILE A 1 86 ? 3.275 -7.339 21.192 1.00 16.08 86 ILE A C 1
ATOM 708 O O . ILE A 1 86 ? 3.626 -6.329 20.569 1.00 17.42 86 ILE A O 1
ATOM 713 N N . VAL A 1 87 ? 4.101 -8.342 21.475 1.00 12.29 87 VAL A N 1
ATOM 714 C CA . VAL A 1 87 ? 5.487 -8.388 21.026 1.00 14.34 87 VAL A CA 1
ATOM 715 C C . VAL A 1 87 ? 5.616 -9.527 20.026 1.00 17.40 87 VAL A C 1
ATOM 716 O O . VAL A 1 87 ? 5.119 -10.634 20.268 1.00 16.85 87 VAL A O 1
ATOM 720 N N . THR A 1 88 ? 6.282 -9.256 18.908 1.00 15.85 88 THR A N 1
ATOM 721 C CA . THR A 1 88 ? 6.477 -10.244 17.861 1.00 14.47 88 THR A CA 1
ATOM 722 C C . THR A 1 88 ? 7.911 -10.169 17.363 1.00 14.42 88 THR A C 1
ATOM 723 O O . THR A 1 88 ? 8.664 -9.248 17.696 1.00 14.03 88 THR A O 1
ATOM 727 N N . TRP A 1 89 ? 8.287 -11.167 16.569 1.00 13.59 89 TRP A N 1
ATOM 728 C CA . TRP A 1 89 ? 9.559 -11.193 15.865 1.00 13.46 89 TRP A CA 1
ATOM 729 C C . TRP A 1 89 ? 9.302 -10.935 14.387 1.00 15.74 89 TRP A C 1
ATOM 730 O O . TRP A 1 89 ? 8.501 -11.638 13.763 1.00 16.83 89 TRP A O 1
ATOM 741 N N . GLU A 1 90 ? 9.973 -9.933 13.832 1.00 14.34 90 GLU A N 1
ATOM 742 C CA A GLU A 1 90 ? 9.942 -9.645 12.399 0.56 18.47 90 GLU A CA 1
ATOM 743 C CA B GLU A 1 90 ? 9.941 -9.638 12.399 0.44 18.52 90 GLU A CA 1
ATOM 744 C C . GLU A 1 90 ? 11.382 -9.764 11.911 1.00 23.27 90 GLU A C 1
ATOM 745 O O . GLU A 1 90 ? 12.186 -8.840 12.087 1.00 20.66 90 GLU A O 1
ATOM 756 N N . GLU A 1 91 ? 11.701 -10.911 11.303 1.00 21.22 91 GLU A N 1
ATOM 757 C CA . GLU A 1 91 ? 13.087 -11.307 11.070 1.00 28.03 91 GLU A CA 1
ATOM 758 C C . GLU A 1 91 ? 13.840 -11.224 12.395 1.00 28.49 91 GLU A C 1
ATOM 759 O O . GLU A 1 91 ? 13.461 -11.899 13.358 1.00 27.32 91 GLU A O 1
ATOM 765 N N . GLU A 1 92 ? 14.888 -10.410 12.481 1.00 28.45 92 GLU A N 1
ATOM 766 C CA . GLU A 1 92 ? 15.676 -10.326 13.704 1.00 24.93 92 GLU A CA 1
ATOM 767 C C . GLU A 1 92 ? 15.255 -9.174 14.609 1.00 20.78 92 GLU A C 1
ATOM 768 O O . GLU A 1 92 ? 15.910 -8.937 15.630 1.00 20.95 92 GLU A O 1
ATOM 774 N N . HIS A 1 93 ? 14.189 -8.454 14.262 1.00 19.29 93 HIS A N 1
ATOM 775 C CA . HIS A 1 93 ? 13.707 -7.344 15.072 1.00 14.95 93 HIS A CA 1
ATOM 776 C C . HIS A 1 93 ? 12.635 -7.824 16.042 1.00 16.99 93 HIS A C 1
ATOM 777 O O . HIS A 1 93 ? 11.724 -8.564 15.657 1.00 16.89 93 HIS A O 1
ATOM 784 N N . LEU A 1 94 ? 12.751 -7.402 17.298 1.00 14.34 94 LEU A N 1
ATOM 785 C CA . LEU A 1 94 ? 11.702 -7.598 18.290 1.00 11.06 94 LEU A CA 1
ATOM 786 C C . LEU A 1 94 ? 10.793 -6.377 18.253 1.00 15.45 94 LEU A C 1
ATOM 787 O O . LEU A 1 94 ? 11.227 -5.266 18.576 1.00 14.71 94 LEU A O 1
ATOM 792 N N . VAL A 1 95 ? 9.540 -6.581 17.859 1.00 13.70 95 VAL A N 1
ATOM 793 C CA . VAL A 1 95 ? 8.614 -5.499 17.548 1.00 12.61 95 VAL A CA 1
ATOM 794 C C . VAL A 1 95 ? 7.504 -5.503 18.585 1.00 14.63 95 VAL A C 1
ATOM 795 O O . VAL A 1 95 ? 6.861 -6.535 18.811 1.00 18.28 95 VAL A O 1
ATOM 799 N N . CYS A 1 96 ? 7.272 -4.350 19.203 1.00 13.19 96 CYS A N 1
ATOM 800 C CA . CYS A 1 96 ? 6.250 -4.188 20.225 1.00 11.48 96 CYS A CA 1
ATOM 801 C C . CYS A 1 96 ? 5.249 -3.134 19.783 1.00 17.39 96 CYS A C 1
ATOM 802 O O . CYS A 1 96 ? 5.635 -2.022 19.409 1.00 14.24 96 CYS A O 1
ATOM 805 N N . VAL A 1 97 ? 3.968 -3.488 19.826 1.00 14.85 97 VAL A N 1
ATOM 806 C CA . VAL A 1 97 ? 2.879 -2.551 19.583 1.00 13.53 97 VAL A CA 1
ATOM 807 C C . VAL A 1 97 ? 2.072 -2.459 20.869 1.00 13.46 97 VAL A C 1
ATOM 808 O O . VAL A 1 97 ? 1.609 -3.479 21.395 1.00 16.37 97 VAL A O 1
ATOM 812 N N . GLN A 1 98 ? 1.928 -1.243 21.385 1.00 14.68 98 GLN A N 1
ATOM 813 C CA . GLN A 1 98 ? 1.206 -0.975 22.625 1.00 14.04 98 GLN A CA 1
ATOM 814 C C . GLN A 1 98 ? -0.096 -0.285 22.236 1.00 18.24 98 GLN A C 1
ATOM 815 O O . GLN A 1 98 ? -0.117 0.918 21.962 1.00 18.13 98 GLN A O 1
ATOM 821 N N . LYS A 1 99 ? -1.177 -1.057 22.193 1.00 18.40 99 LYS A N 1
ATOM 822 C CA . LYS A 1 99 ? -2.457 -0.530 21.748 1.00 17.72 99 LYS A CA 1
ATOM 823 C C . LYS A 1 99 ? -3.181 0.144 22.903 1.00 17.59 99 LYS A C 1
ATOM 824 O O . LYS A 1 99 ? -3.235 -0.384 24.017 1.00 20.85 99 LYS A O 1
ATOM 830 N N . GLY A 1 100 ? -3.740 1.317 22.627 1.00 20.77 100 GLY A N 1
ATOM 831 C CA . GLY A 1 100 ? -4.394 2.092 23.670 1.00 21.41 100 GLY A CA 1
ATOM 832 C C . GLY A 1 100 ? -4.664 3.510 23.213 1.00 23.86 100 GLY A C 1
ATOM 833 O O . GLY A 1 100 ? -4.819 3.777 22.016 1.00 23.69 100 GLY A O 1
ATOM 834 N N . GLU A 1 101 ? -4.704 4.420 24.188 1.00 21.82 101 GLU A N 1
ATOM 835 C CA . GLU A 1 101 ? -5.073 5.804 23.903 1.00 23.82 101 GLU A CA 1
ATOM 836 C C . GLU A 1 101 ? -4.126 6.433 22.887 1.00 21.91 101 GLU A C 1
ATOM 837 O O . GLU A 1 101 ? -4.564 7.099 21.943 1.00 24.47 101 GLU A O 1
ATOM 843 N N . VAL A 1 102 ? -2.823 6.235 23.065 1.00 18.51 102 VAL A N 1
ATOM 844 C CA . VAL A 1 102 ? -1.815 6.899 22.240 1.00 21.17 102 VAL A CA 1
ATOM 845 C C . VAL A 1 102 ? -1.629 6.134 20.935 1.00 21.52 102 VAL A C 1
ATOM 846 O O . VAL A 1 102 ? -1.235 4.959 20.964 1.00 18.17 102 VAL A O 1
ATOM 850 N N . PRO A 1 103 ? -1.889 6.739 19.778 1.00 17.90 103 PRO A N 1
ATOM 851 C CA . PRO A 1 103 ? -1.664 6.027 18.515 1.00 17.30 103 PRO A CA 1
ATOM 852 C C . PRO A 1 103 ? -0.183 5.824 18.228 1.00 21.51 103 PRO A C 1
ATOM 853 O O . PRO A 1 103 ? 0.687 6.538 18.732 1.00 18.13 103 PRO A O 1
ATOM 857 N N . ASN A 1 104 ? 0.090 4.819 17.395 1.00 20.05 104 ASN A N 1
ATOM 858 C CA . ASN A 1 104 ? 1.440 4.506 16.920 1.00 20.47 104 ASN A CA 1
ATOM 859 C C . ASN A 1 104 ? 2.425 4.272 18.061 1.00 16.66 104 ASN A C 1
ATOM 860 O O . ASN A 1 104 ? 3.626 4.515 17.910 1.00 17.55 104 ASN A O 1
ATOM 865 N N . ARG A 1 105 ? 1.943 3.793 19.202 1.00 16.02 105 ARG A N 1
ATOM 866 C CA . ARG A 1 105 ? 2.797 3.600 20.365 1.00 14.76 105 ARG A CA 1
ATOM 867 C C . ARG A 1 105 ? 3.442 2.221 20.307 1.00 16.57 105 ARG A C 1
ATOM 868 O O . ARG A 1 105 ? 2.760 1.219 20.072 1.00 14.50 105 ARG A O 1
ATOM 876 N N . GLY A 1 106 ? 4.754 2.172 20.521 1.00 14.49 106 GLY A N 1
ATOM 877 C CA . GLY A 1 106 ? 5.448 0.897 20.554 1.00 16.97 106 GLY A CA 1
ATOM 878 C C . GLY A 1 106 ? 6.951 1.089 20.520 1.00 18.00 106 GLY A C 1
ATOM 879 O O . GLY A 1 106 ? 7.455 2.186 20.771 1.00 13.92 106 GLY A O 1
ATOM 880 N N . TRP A 1 107 ? 7.658 0.004 20.215 1.00 14.28 107 TRP A N 1
ATOM 881 C CA . TRP A 1 107 ? 9.112 0.060 20.114 1.00 15.97 107 TRP A CA 1
ATOM 882 C C . TRP A 1 107 ? 9.624 -1.125 19.304 1.00 14.65 107 TRP A C 1
ATOM 883 O O . TRP A 1 107 ? 8.887 -2.067 19.008 1.00 14.57 107 TRP A O 1
ATOM 894 N N . ARG A 1 108 ? 10.905 -1.048 18.934 1.00 13.94 108 ARG A N 1
ATOM 895 C CA . ARG A 1 108 ? 11.580 -2.099 18.179 1.00 14.87 108 ARG A CA 1
ATOM 896 C C . ARG A 1 108 ? 13.008 -2.217 18.688 1.00 16.32 108 ARG A C 1
ATOM 897 O O . ARG A 1 108 ? 13.744 -1.223 18.675 1.00 15.17 108 ARG A O 1
ATOM 905 N N . HIS A 1 109 ? 13.399 -3.416 19.125 1.00 14.95 109 HIS A N 1
ATOM 906 C CA . HIS A 1 109 ? 14.807 -3.756 19.302 1.00 17.05 109 HIS A CA 1
ATOM 907 C C . HIS A 1 109 ? 15.395 -4.549 18.142 1.00 19.50 109 HIS A C 1
ATOM 908 O O . HIS A 1 109 ? 14.721 -5.357 17.499 1.00 15.92 109 HIS A O 1
ATOM 915 N N . TRP A 1 110 ? 16.697 -4.359 17.941 1.00 16.25 110 TRP A N 1
ATOM 916 C CA . TRP A 1 110 ? 17.492 -5.218 17.079 1.00 16.86 110 TRP A CA 1
ATOM 917 C C . TRP A 1 110 ? 18.956 -5.087 17.484 1.00 18.26 110 TRP A C 1
ATOM 918 O O . TRP A 1 110 ? 19.372 -4.074 18.058 1.00 16.01 110 TRP A O 1
ATOM 929 N N . LEU A 1 111 ? 19.715 -6.133 17.195 1.00 20.87 111 LEU A N 1
ATOM 930 C CA . LEU A 1 111 ? 21.119 -6.196 17.550 1.00 20.05 111 LEU A CA 1
ATOM 931 C C . LEU A 1 111 ? 22.049 -6.139 16.345 1.00 24.97 111 LEU A C 1
ATOM 932 O O . LEU A 1 111 ? 21.721 -6.658 15.287 1.00 23.00 111 LEU A O 1
ATOM 937 N N . GLU A 1 112 ? 23.176 -5.452 16.487 1.00 24.65 112 GLU A N 1
ATOM 938 C CA . GLU A 1 112 ? 24.204 -5.449 15.472 1.00 25.32 112 GLU A CA 1
ATOM 939 C C . GLU A 1 112 ? 25.429 -5.783 16.327 1.00 22.52 112 GLU A C 1
ATOM 940 O O . GLU A 1 112 ? 25.957 -4.900 16.994 1.00 25.42 112 GLU A O 1
ATOM 946 N N . GLY A 1 113 ? 25.898 -7.031 16.298 1.00 25.19 113 GLY A N 1
ATOM 947 C CA . GLY A 1 113 ? 26.996 -7.404 17.162 1.00 25.98 113 GLY A CA 1
ATOM 948 C C . GLY A 1 113 ? 26.593 -7.174 18.602 1.00 27.81 113 GLY A C 1
ATOM 949 O O . GLY A 1 113 ? 25.556 -7.660 19.066 1.00 24.51 113 GLY A O 1
ATOM 950 N N . GLU A 1 114 ? 27.411 -6.414 19.323 1.00 29.35 114 GLU A N 1
ATOM 951 C CA . GLU A 1 114 ? 27.145 -6.121 20.724 1.00 27.13 114 GLU A CA 1
ATOM 952 C C . GLU A 1 114 ? 26.358 -4.832 20.937 1.00 24.64 114 GLU A C 1
ATOM 953 O O . GLU A 1 114 ? 26.089 -4.477 22.090 1.00 20.69 114 GLU A O 1
ATOM 959 N N . MET A 1 115 ? 25.976 -4.130 19.870 1.00 23.82 115 MET A N 1
ATOM 960 C CA . MET A 1 115 ? 25.177 -2.917 19.990 1.00 19.39 115 MET A CA 1
ATOM 961 C C . MET A 1 115 ? 23.699 -3.273 19.935 1.00 20.88 115 MET A C 1
ATOM 962 O O . MET A 1 115 ? 23.245 -3.927 18.989 1.00 21.23 115 MET A O 1
ATOM 967 N N . LEU A 1 116 ? 22.953 -2.842 20.948 1.00 17.95 116 LEU A N 1
ATOM 968 C CA . LEU A 1 116 ? 21.516 -3.065 21.016 1.00 16.26 116 LEU A CA 1
ATOM 969 C C . LEU A 1 116 ? 20.827 -1.753 20.671 1.00 14.54 116 LEU A C 1
ATOM 970 O O . LEU A 1 116 ? 21.015 -0.747 21.365 1.00 16.79 116 LEU A O 1
ATOM 975 N N . TYR A 1 117 ? 20.046 -1.764 19.597 1.00 15.37 117 TYR A N 1
ATOM 976 C CA . TYR A 1 117 ? 19.330 -0.586 19.142 1.00 18.08 117 TYR A CA 1
ATOM 977 C C . TYR A 1 117 ? 17.900 -0.637 19.658 1.00 14.64 117 TYR A C 1
ATOM 978 O O . TYR A 1 117 ? 17.326 -1.713 19.847 1.00 14.85 117 TYR A O 1
ATOM 987 N N . LEU A 1 118 ? 17.334 0.541 19.902 1.00 14.85 118 LEU A N 1
ATOM 988 C CA . LEU A 1 118 ? 15.949 0.660 20.334 1.00 14.03 118 LEU A CA 1
ATOM 989 C C . LEU A 1 118 ? 15.330 1.865 19.653 1.00 14.04 118 LEU A C 1
ATOM 990 O O . LEU A 1 118 ? 15.853 2.979 19.755 1.00 14.28 118 LEU A O 1
ATOM 995 N N . GLU A 1 119 ? 14.224 1.631 18.957 1.00 13.55 119 GLU A N 1
ATOM 996 C CA . GLU A 1 119 ? 13.403 2.670 18.359 1.00 13.22 119 GLU A CA 1
ATOM 997 C C . GLU A 1 119 ? 12.106 2.740 19.152 1.00 13.43 119 GLU A C 1
ATOM 998 O O . GLU A 1 119 ? 11.444 1.718 19.350 1.00 14.82 119 GLU A O 1
ATOM 1004 N N . LEU A 1 120 ? 11.766 3.935 19.625 1.00 14.30 120 LEU A N 1
ATOM 1005 C CA . LEU A 1 120 ? 10.577 4.171 20.433 1.00 12.40 120 LEU A CA 1
ATOM 1006 C C . LEU A 1 120 ? 9.663 5.104 19.656 1.00 15.81 120 LEU A C 1
ATOM 1007 O O . LEU A 1 120 ? 10.122 6.126 19.135 1.00 16.77 120 LEU A O 1
ATOM 1012 N N . THR A 1 121 ? 8.375 4.760 19.574 1.00 15.38 121 THR A N 1
ATOM 1013 C CA . THR A 1 121 ? 7.420 5.571 18.834 1.00 14.99 121 THR A CA 1
ATOM 1014 C C . THR A 1 121 ? 6.191 5.878 19.677 1.00 14.62 121 THR A C 1
ATOM 1015 O O . THR A 1 121 ? 5.746 5.065 20.491 1.00 14.75 121 THR A O 1
ATOM 1019 N N . ALA A 1 122 ? 5.646 7.074 19.457 1.00 15.44 122 ALA A N 1
ATOM 1020 C CA . ALA A 1 122 ? 4.384 7.493 20.050 1.00 18.03 122 ALA A CA 1
ATOM 1021 C C . ALA A 1 122 ? 3.877 8.660 19.219 1.00 16.17 122 ALA A C 1
ATOM 1022 O O . ALA A 1 122 ? 4.617 9.623 18.996 1.00 16.97 122 ALA A O 1
ATOM 1024 N N . ARG A 1 123 ? 2.636 8.564 18.746 1.00 16.07 123 ARG A N 1
ATOM 1025 C CA . ARG A 1 123 ? 2.058 9.576 17.851 1.00 19.28 123 ARG A CA 1
ATOM 1026 C C . ARG A 1 123 ? 3.004 9.701 16.657 1.00 19.70 123 ARG A C 1
ATOM 1027 O O . ARG A 1 123 ? 3.325 8.680 16.029 1.00 19.19 123 ARG A O 1
ATOM 1035 N N . ASP A 1 124 ? 3.478 10.895 16.310 1.00 18.28 124 ASP A N 1
ATOM 1036 C CA . ASP A 1 124 ? 4.430 11.060 15.220 1.00 16.62 124 ASP A CA 1
ATOM 1037 C C . ASP A 1 124 ? 5.873 11.134 15.708 1.00 20.92 124 ASP A C 1
ATOM 1038 O O . ASP A 1 124 ? 6.779 11.363 14.899 1.00 20.68 124 ASP A O 1
ATOM 1043 N N . ALA A 1 125 ? 6.110 10.938 17.002 1.00 19.01 125 ALA A N 1
ATOM 1044 C CA . ALA A 1 125 ? 7.460 11.005 17.543 1.00 19.30 125 ALA A CA 1
ATOM 1045 C C . ALA A 1 125 ? 8.192 9.688 17.323 1.00 17.46 125 ALA A C 1
ATOM 1046 O O . ALA A 1 125 ? 7.606 8.607 17.429 1.00 16.22 125 ALA A O 1
ATOM 1048 N N . VAL A 1 126 ? 9.483 9.788 17.016 1.00 14.72 126 VAL A N 1
ATOM 1049 C CA . VAL A 1 126 ? 10.368 8.634 16.893 1.00 18.42 126 VAL A CA 1
ATOM 1050 C C . VAL A 1 126 ? 11.653 8.954 17.644 1.00 15.78 126 VAL A C 1
ATOM 1051 O O . VAL A 1 126 ? 12.320 9.951 17.343 1.00 19.27 126 VAL A O 1
ATOM 1055 N N . CYS A 1 127 ? 11.997 8.112 18.616 1.00 15.48 127 CYS A N 1
ATOM 1056 C CA . CYS A 1 127 ? 13.227 8.235 19.385 1.00 15.97 127 CYS A CA 1
ATOM 1057 C C . CYS A 1 127 ? 14.130 7.050 19.076 1.00 16.01 127 CYS A C 1
ATOM 1058 O O . CYS A 1 127 ? 13.665 5.909 18.992 1.00 18.01 127 CYS A O 1
ATOM 1061 N N . GLU A 1 128 ? 15.417 7.326 18.892 1.00 16.23 128 GLU A N 1
ATOM 1062 C CA . GLU A 1 128 ? 16.413 6.303 18.609 1.00 15.33 128 GLU A CA 1
ATOM 1063 C C . GLU A 1 128 ? 17.405 6.255 19.759 1.00 18.88 128 GLU A C 1
ATOM 1064 O O . GLU A 1 128 ? 17.932 7.293 20.175 1.00 17.86 128 GLU A O 1
ATOM 1070 N N . GLN A 1 129 ? 17.644 5.053 20.272 1.00 15.13 129 GLN A N 1
ATOM 1071 C CA . GLN A 1 129 ? 18.576 4.826 21.361 1.00 15.78 129 GLN A CA 1
ATOM 1072 C C . GLN A 1 129 ? 19.540 3.724 20.958 1.00 17.10 129 GLN A C 1
ATOM 1073 O O . GLN A 1 129 ? 19.219 2.868 20.128 1.00 16.37 129 GLN A O 1
ATOM 1079 N N . VAL A 1 130 ? 20.722 3.744 21.567 1.00 16.96 130 VAL A N 1
ATOM 1080 C CA . VAL A 1 130 ? 21.725 2.708 21.363 1.00 18.33 130 VAL A CA 1
ATOM 1081 C C . VAL A 1 130 ? 22.327 2.338 22.710 1.00 18.90 130 VAL A C 1
ATOM 1082 O O . VAL A 1 130 ? 22.588 3.210 23.547 1.00 17.71 130 VAL A O 1
ATOM 1086 N N . PHE A 1 131 ? 22.540 1.040 22.912 1.00 15.33 131 PHE A N 1
ATOM 1087 C CA . PHE A 1 131 ? 23.166 0.497 24.108 1.00 15.49 131 PHE A CA 1
ATOM 1088 C C . PHE A 1 131 ? 24.268 -0.464 23.676 1.00 20.13 131 PHE A C 1
ATOM 1089 O O . PHE A 1 131 ? 24.279 -0.952 22.544 1.00 18.75 131 PHE A O 1
ATOM 1097 N N . ARG A 1 132 ? 25.201 -0.745 24.585 1.00 19.00 132 ARG A N 1
ATOM 1098 C CA . ARG A 1 132 ? 26.293 -1.671 24.299 1.00 21.37 132 ARG A CA 1
ATOM 1099 C C . ARG A 1 132 ? 26.346 -2.757 25.362 1.00 18.00 132 ARG A C 1
ATOM 1100 O O . ARG A 1 132 ? 26.354 -2.461 26.561 1.00 18.34 132 ARG A O 1
ATOM 1108 N N . LYS A 1 133 ? 26.400 -4.010 24.916 1.00 17.73 133 LYS A N 1
ATOM 1109 C CA . LYS A 1 133 ? 26.388 -5.136 25.839 1.00 16.98 133 LYS A CA 1
ATOM 1110 C C . LYS A 1 133 ? 27.586 -5.078 26.776 1.00 17.71 133 LYS A C 1
ATOM 1111 O O . LYS A 1 133 ? 28.693 -4.702 26.380 1.00 24.24 133 LYS A O 1
ATOM 1117 N N . VAL A 1 134 ? 27.351 -5.451 28.027 1.00 17.29 134 VAL A N 1
ATOM 1118 C CA . VAL A 1 134 ? 28.404 -5.544 29.030 1.00 19.18 134 VAL A CA 1
ATOM 1119 C C . VAL A 1 134 ? 28.900 -6.981 29.059 1.00 21.12 134 VAL A C 1
ATOM 1120 O O . VAL A 1 134 ? 28.104 -7.923 29.159 1.00 22.90 134 VAL A O 1
ATOM 1124 N N . ARG A 1 135 ? 30.212 -7.155 28.959 1.00 25.09 135 ARG A N 1
ATOM 1125 C CA . ARG A 1 135 ? 30.796 -8.485 28.999 1.00 29.52 135 ARG A CA 1
ATOM 1126 C C . ARG A 1 135 ? 30.940 -8.950 30.441 1.00 26.57 135 ARG A C 1
ATOM 1127 O O . ARG A 1 135 ? 31.171 -8.153 31.354 1.00 30.04 135 ARG A O 1
ATOM 1135 N N . LEU A 1 136 ? 30.786 -10.257 30.641 1.00 32.62 136 LEU A N 1
ATOM 1136 C CA . LEU A 1 136 ? 30.805 -10.837 31.983 1.00 43.24 136 LEU A CA 1
ATOM 1137 C C . LEU A 1 136 ? 32.259 -10.999 32.416 1.00 50.12 136 LEU A C 1
ATOM 1138 O O . LEU A 1 136 ? 32.876 -12.059 32.282 1.00 49.20 136 LEU A O 1
ATOM 1143 N N . VAL A 1 137 ? 32.810 -9.914 32.948 1.00 54.04 137 VAL A N 1
ATOM 1144 C CA . VAL A 1 137 ? 34.183 -9.866 33.431 1.00 53.55 137 VAL A CA 1
ATOM 1145 C C . VAL A 1 137 ? 34.125 -9.836 34.957 1.00 51.25 137 VAL A C 1
ATOM 1146 O O . VAL A 1 137 ? 33.671 -8.838 35.534 1.00 56.72 137 VAL A O 1
ATOM 1150 N N . PRO A 1 138 ? 34.547 -10.901 35.654 1.00 49.31 138 PRO A N 1
ATOM 1151 C CA . PRO A 1 138 ? 34.619 -10.926 37.122 1.00 49.72 138 PRO A CA 1
ATOM 1152 C C . PRO A 1 138 ? 35.428 -9.773 37.715 1.00 41.79 138 PRO A C 1
ATOM 1153 O O . PRO A 1 138 ? 36.634 -9.682 37.482 1.00 49.90 138 PRO A O 1
ATOM 1157 N N . PRO B 1 2 ? 38.766 -19.336 26.978 1.00 35.01 2 PRO B N 1
ATOM 1158 C CA . PRO B 1 2 ? 37.951 -19.591 25.783 1.00 27.44 2 PRO B CA 1
ATOM 1159 C C . PRO B 1 2 ? 37.470 -21.038 25.746 1.00 25.63 2 PRO B C 1
ATOM 1160 O O . PRO B 1 2 ? 38.135 -21.910 26.304 1.00 29.78 2 PRO B O 1
ATOM 1164 N N . PRO B 1 3 ? 36.338 -21.297 25.100 1.00 26.95 3 PRO B N 1
ATOM 1165 C CA . PRO B 1 3 ? 35.829 -22.671 25.036 1.00 31.49 3 PRO B CA 1
ATOM 1166 C C . PRO B 1 3 ? 36.682 -23.538 24.121 1.00 29.17 3 PRO B C 1
ATOM 1167 O O . PRO B 1 3 ? 37.493 -23.063 23.325 1.00 31.07 3 PRO B O 1
ATOM 1171 N N . ASN B 1 4 ? 36.480 -24.844 24.252 1.00 25.82 4 ASN B N 1
ATOM 1172 C CA . ASN B 1 4 ? 37.124 -25.838 23.402 1.00 21.58 4 ASN B CA 1
ATOM 1173 C C . ASN B 1 4 ? 36.105 -26.255 22.349 1.00 20.40 4 ASN B C 1
ATOM 1174 O O . ASN B 1 4 ? 35.073 -26.846 22.679 1.00 25.14 4 ASN B O 1
ATOM 1179 N N . LEU B 1 5 ? 36.391 -25.949 21.087 1.00 19.28 5 LEU B N 1
ATOM 1180 C CA . LEU B 1 5 ? 35.451 -26.219 20.008 1.00 17.90 5 LEU B CA 1
ATOM 1181 C C . LEU B 1 5 ? 35.653 -27.587 19.365 1.00 24.15 5 LEU B C 1
ATOM 1182 O O . LEU B 1 5 ? 34.944 -27.908 18.405 1.00 19.66 5 LEU B O 1
ATOM 1187 N N . THR B 1 6 ? 36.583 -28.396 19.872 1.00 23.35 6 THR B N 1
ATOM 1188 C CA . THR B 1 6 ? 36.864 -29.692 19.265 1.00 17.73 6 THR B CA 1
ATOM 1189 C C . THR B 1 6 ? 35.596 -30.532 19.170 1.00 20.26 6 THR B C 1
ATOM 1190 O O . THR B 1 6 ? 34.807 -30.609 20.116 1.00 19.65 6 THR B O 1
ATOM 1194 N N . GLY B 1 7 ? 35.405 -31.161 18.018 1.00 19.60 7 GLY B N 1
ATOM 1195 C CA . GLY B 1 7 ? 34.278 -32.051 17.820 1.00 17.96 7 GLY B CA 1
ATOM 1196 C C . GLY B 1 7 ? 33.923 -32.177 16.358 1.00 23.98 7 GLY B C 1
ATOM 1197 O O . GLY B 1 7 ? 34.481 -31.504 15.492 1.00 21.17 7 GLY B O 1
ATOM 1198 N N . TYR B 1 8 ? 32.984 -33.085 16.096 1.00 21.37 8 TYR B N 1
ATOM 1199 C CA . TYR B 1 8 ? 32.370 -33.256 14.785 1.00 23.41 8 TYR B CA 1
ATOM 1200 C C . TYR B 1 8 ? 30.909 -32.833 14.906 1.00 22.37 8 TYR B C 1
ATOM 1201 O O . TYR B 1 8 ? 30.191 -33.323 15.783 1.00 22.21 8 TYR B O 1
ATOM 1210 N N . TYR B 1 9 ? 30.477 -31.908 14.051 1.00 21.84 9 TYR B N 1
ATOM 1211 C CA . TYR B 1 9 ? 29.145 -31.318 14.118 1.00 21.33 9 TYR B CA 1
ATOM 1212 C C . TYR B 1 9 ? 28.457 -31.526 12.787 1.00 27.59 9 TYR B C 1
ATOM 1213 O O . TYR B 1 9 ? 29.010 -31.182 11.743 1.00 23.79 9 TYR B O 1
ATOM 1222 N N . ARG B 1 10 ? 27.251 -32.065 12.800 1.00 26.32 10 ARG B N 1
ATOM 1223 C CA . ARG B 1 10 ? 26.768 -32.612 11.554 1.00 29.51 10 ARG B CA 1
ATOM 1224 C C . ARG B 1 10 ? 25.797 -31.511 11.124 1.00 28.19 10 ARG B C 1
ATOM 1225 O O . ARG B 1 10 ? 25.215 -30.865 11.990 1.00 24.52 10 ARG B O 1
ATOM 1233 N N . PHE B 1 11 ? 25.598 -31.293 9.829 1.00 23.19 11 PHE B N 1
ATOM 1234 C CA . PHE B 1 11 ? 24.768 -30.162 9.399 1.00 22.91 11 PHE B CA 1
ATOM 1235 C C . PHE B 1 11 ? 23.357 -30.192 9.990 1.00 29.35 11 PHE B C 1
ATOM 1236 O O . PHE B 1 11 ? 22.721 -31.247 10.068 1.00 27.48 11 PHE B O 1
ATOM 1244 N N . VAL B 1 12 ? 22.842 -29.009 10.360 1.00 23.00 12 VAL B N 1
ATOM 1245 C CA . VAL B 1 12 ? 21.449 -28.844 10.804 1.00 29.21 12 VAL B CA 1
ATOM 1246 C C . VAL B 1 12 ? 20.632 -27.986 9.830 1.00 29.74 12 VAL B C 1
ATOM 1247 O O . VAL B 1 12 ? 19.612 -28.435 9.304 1.00 30.75 12 VAL B O 1
ATOM 1251 N N . SER B 1 13 ? 21.047 -26.738 9.602 1.00 26.62 13 SER B N 1
ATOM 1252 C CA . SER B 1 13 ? 20.262 -25.845 8.756 1.00 27.67 13 SER B CA 1
ATOM 1253 C C . SER B 1 13 ? 21.123 -24.687 8.270 1.00 29.12 13 SER B C 1
ATOM 1254 O O . SER B 1 13 ? 22.241 -24.472 8.744 1.00 26.63 13 SER B O 1
ATOM 1257 N N . GLN B 1 14 ? 20.572 -23.931 7.319 1.00 25.63 14 GLN B N 1
ATOM 1258 C CA . GLN B 1 14 ? 21.212 -22.700 6.880 1.00 29.01 14 GLN B CA 1
ATOM 1259 C C . GLN B 1 14 ? 20.184 -21.746 6.289 1.00 32.38 14 GLN B C 1
ATOM 1260 O O . GLN B 1 14 ? 19.110 -22.153 5.823 1.00 29.34 14 GLN B O 1
ATOM 1266 N N . LYS B 1 15 ? 20.554 -20.461 6.323 1.00 26.21 15 LYS B N 1
ATOM 1267 C CA . LYS B 1 15 ? 19.813 -19.339 5.755 1.00 27.34 15 LYS B CA 1
ATOM 1268 C C . LYS B 1 15 ? 20.690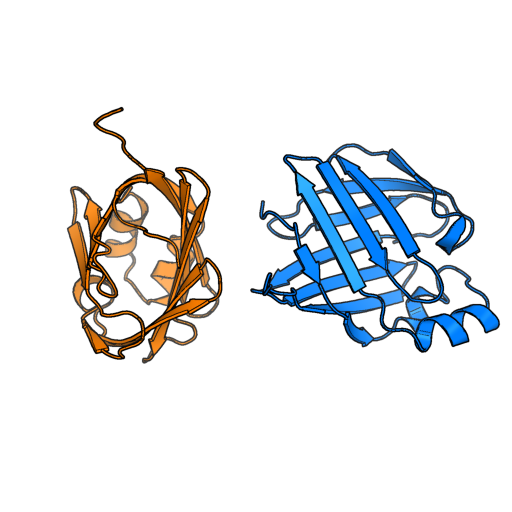 -18.275 5.103 1.00 32.72 15 LYS B C 1
ATOM 1269 O O . LYS B 1 15 ? 21.772 -17.922 5.589 1.00 28.01 15 LYS B O 1
ATOM 1275 N N . ASN B 1 16 ? 20.202 -17.815 3.949 1.00 26.92 16 ASN B N 1
ATOM 1276 C CA . ASN B 1 16 ? 20.793 -16.734 3.171 1.00 27.22 16 ASN B CA 1
ATOM 1277 C C . ASN B 1 16 ? 22.171 -17.088 2.622 1.00 24.21 16 ASN B C 1
ATOM 1278 O O . ASN B 1 16 ? 23.002 -16.207 2.398 1.00 25.31 16 ASN B O 1
ATOM 1283 N N . MET B 1 17 ? 22.419 -18.376 2.376 1.00 23.05 17 MET B N 1
ATOM 1284 C CA . MET B 1 17 ? 23.667 -18.760 1.727 1.00 24.11 17 MET B CA 1
ATOM 1285 C C . MET B 1 17 ? 23.786 -18.117 0.349 1.00 26.14 17 MET B C 1
ATOM 1286 O O . MET B 1 17 ? 24.875 -17.691 -0.052 1.00 25.36 17 MET B O 1
ATOM 1291 N N . GLU B 1 18 ? 22.675 -18.031 -0.391 1.00 27.93 18 GLU B N 1
ATOM 1292 C CA . GLU B 1 18 ? 22.713 -17.411 -1.714 1.00 30.49 18 GLU B CA 1
ATOM 1293 C C . GLU B 1 18 ? 23.294 -16.004 -1.646 1.00 27.06 18 GLU B C 1
ATOM 1294 O O . GLU B 1 18 ? 24.158 -15.636 -2.450 1.00 27.02 18 GLU B O 1
ATOM 1300 N N . ASP B 1 19 ? 22.828 -15.199 -0.689 1.00 27.03 19 ASP B N 1
ATOM 1301 C CA . ASP B 1 19 ? 23.338 -13.838 -0.555 1.00 30.36 19 ASP B CA 1
ATOM 1302 C C . ASP B 1 19 ? 24.849 -13.841 -0.358 1.00 23.01 19 ASP B C 1
ATOM 1303 O O . ASP B 1 19 ? 25.575 -13.067 -0.992 1.00 25.14 19 ASP B O 1
ATOM 1308 N N . TYR B 1 20 ? 25.341 -14.713 0.520 1.00 23.67 20 TYR B N 1
ATOM 1309 C CA . TYR B 1 20 ? 26.771 -14.752 0.804 1.00 25.85 20 TYR B CA 1
ATOM 1310 C C . TYR B 1 20 ? 27.562 -15.186 -0.424 1.00 20.43 20 TYR B C 1
ATOM 1311 O O . TYR B 1 20 ? 28.597 -14.590 -0.743 1.00 23.17 20 TYR B O 1
ATOM 1320 N N . LEU B 1 21 ? 27.080 -16.207 -1.139 1.00 23.18 21 LEU B N 1
ATOM 1321 C CA . LEU B 1 21 ? 27.795 -16.677 -2.322 1.00 24.80 21 LEU B CA 1
ATOM 1322 C C . LEU B 1 21 ? 27.815 -15.612 -3.411 1.00 20.37 21 LEU B C 1
ATOM 1323 O O . LEU B 1 21 ? 28.832 -15.428 -4.089 1.00 23.07 21 LEU B O 1
ATOM 1328 N N . GLN B 1 22 ? 26.703 -14.899 -3.595 1.00 27.21 22 GLN B N 1
ATOM 1329 C CA . GLN B 1 22 ? 26.689 -13.810 -4.563 1.00 27.63 22 GLN B CA 1
ATOM 1330 C C . GLN B 1 22 ? 27.631 -12.686 -4.148 1.00 26.77 22 GLN B C 1
ATOM 1331 O O . GLN B 1 22 ? 28.250 -12.049 -5.007 1.00 23.30 22 GLN B O 1
ATOM 1337 N N . ALA B 1 23 ? 27.760 -12.437 -2.840 1.00 26.04 23 ALA B N 1
ATOM 1338 C CA . ALA B 1 23 ? 28.659 -11.388 -2.369 1.00 28.84 23 ALA B CA 1
ATOM 1339 C C . ALA B 1 23 ? 30.117 -11.725 -2.653 1.00 24.33 23 ALA B C 1
ATOM 1340 O O . ALA B 1 23 ? 30.936 -10.817 -2.839 1.00 23.62 23 ALA B O 1
ATOM 1342 N N . LEU B 1 24 ? 30.465 -13.010 -2.671 1.00 20.72 24 LEU B N 1
ATOM 1343 C CA . LEU B 1 24 ? 31.800 -13.431 -3.072 1.00 22.06 24 LEU B CA 1
ATOM 1344 C C . LEU B 1 24 ? 31.943 -13.551 -4.582 1.00 23.38 24 LEU B C 1
ATOM 1345 O O . LEU B 1 24 ? 33.005 -13.969 -5.058 1.00 21.00 24 LEU B O 1
ATOM 1350 N N . ASN B 1 25 ? 30.906 -13.202 -5.342 1.00 21.60 25 ASN B N 1
ATOM 1351 C CA . ASN B 1 25 ? 30.955 -13.216 -6.800 1.00 26.02 25 ASN B CA 1
ATOM 1352 C C . ASN B 1 25 ? 31.121 -14.627 -7.356 1.00 26.09 25 ASN B C 1
ATOM 1353 O O . ASN B 1 25 ? 31.732 -14.819 -8.409 1.00 24.98 25 ASN B O 1
ATOM 1358 N N . ILE B 1 26 ? 30.588 -15.621 -6.655 1.00 23.24 26 ILE B N 1
ATOM 1359 C CA . ILE B 1 26 ? 30.627 -16.998 -7.132 1.00 21.19 26 ILE B CA 1
ATOM 1360 C C . ILE B 1 26 ? 29.589 -17.168 -8.233 1.00 21.64 26 ILE B C 1
ATOM 1361 O O . ILE B 1 26 ? 28.465 -16.660 -8.138 1.00 24.80 26 ILE B O 1
ATOM 1366 N N . SER B 1 27 ? 29.966 -17.883 -9.289 1.00 18.33 27 SER B N 1
ATOM 1367 C CA . SER B 1 27 ? 29.149 -17.927 -10.492 1.00 16.43 27 SER B CA 1
ATOM 1368 C C . SER B 1 27 ? 27.901 -18.779 -10.279 1.00 19.11 27 SER B C 1
ATOM 1369 O O . SER B 1 27 ? 27.847 -19.652 -9.408 1.00 19.90 27 SER B O 1
ATOM 1372 N N . LEU B 1 28 ? 26.892 -18.519 -11.114 1.00 19.75 28 LEU B N 1
ATOM 1373 C CA . LEU B 1 28 ? 25.610 -19.207 -10.991 1.00 18.45 28 LEU B CA 1
ATOM 1374 C C . LEU B 1 28 ? 25.784 -20.721 -10.982 1.00 17.74 28 LEU B C 1
ATOM 1375 O O . LEU B 1 28 ? 25.206 -21.419 -10.143 1.00 19.61 28 LEU B O 1
ATOM 1380 N N . ALA B 1 29 ? 26.570 -21.249 -11.922 1.00 18.63 29 ALA B N 1
ATOM 1381 C CA . ALA B 1 29 ? 26.740 -22.695 -12.012 1.00 21.44 29 ALA B CA 1
ATOM 1382 C C . ALA B 1 29 ? 27.249 -23.278 -10.699 1.00 21.77 29 ALA B C 1
ATOM 1383 O O . ALA B 1 29 ? 26.750 -24.309 -10.232 1.00 21.89 29 ALA B O 1
ATOM 1385 N N . VAL B 1 30 ? 28.242 -22.632 -10.086 1.00 19.88 30 VAL B N 1
ATOM 1386 C CA . VAL B 1 30 ? 28.780 -23.135 -8.827 1.00 23.84 30 VAL B CA 1
ATOM 1387 C C . VAL B 1 30 ? 27.777 -22.935 -7.698 1.00 26.46 30 VAL B C 1
ATOM 1388 O O . VAL B 1 30 ? 27.626 -23.798 -6.825 1.00 26.26 30 VAL B O 1
ATOM 1392 N N . ARG B 1 31 ? 27.070 -21.800 -7.697 1.00 24.64 31 ARG B N 1
ATOM 1393 C CA . ARG B 1 31 ? 26.065 -21.567 -6.667 1.00 24.05 31 ARG B CA 1
ATOM 1394 C C . ARG B 1 31 ? 25.007 -22.637 -6.724 1.00 28.02 31 ARG B C 1
ATOM 1395 O O . ARG B 1 31 ? 24.468 -23.050 -5.661 1.00 25.68 31 ARG B O 1
ATOM 1403 N N . LYS B 1 32 ? 24.673 -23.122 -7.907 1.00 25.64 32 LYS B N 1
ATOM 1404 C CA . LYS B 1 32 ? 23.623 -24.122 -8.009 1.00 31.25 32 LYS B CA 1
ATOM 1405 C C . LYS B 1 32 ? 23.979 -25.392 -7.247 1.00 31.15 32 LYS B C 1
ATOM 1406 O O . LYS B 1 32 ? 23.116 -26.022 -6.651 1.00 32.27 32 LYS B O 1
ATOM 1412 N N . ILE B 1 33 ? 25.242 -25.782 -7.300 1.00 25.97 33 ILE B N 1
ATOM 1413 C CA . ILE B 1 33 ? 25.700 -26.978 -6.600 1.00 31.21 33 ILE B CA 1
ATOM 1414 C C . ILE B 1 33 ? 25.878 -26.702 -5.112 1.00 31.33 33 ILE B C 1
ATOM 1415 O O . ILE B 1 33 ? 25.504 -27.526 -4.271 1.00 34.75 33 ILE B O 1
ATOM 1420 N N . ALA B 1 34 ? 26.436 -25.540 -4.760 1.00 31.99 34 ALA B N 1
ATOM 1421 C CA . ALA B 1 34 ? 26.768 -25.265 -3.363 1.00 34.39 34 ALA B CA 1
ATOM 1422 C C . ALA B 1 34 ? 25.517 -25.119 -2.503 1.00 37.78 34 ALA B C 1
ATOM 1423 O O . ALA B 1 34 ? 25.467 -25.630 -1.378 1.00 35.13 34 ALA B O 1
ATOM 1425 N N . LEU B 1 35 ? 24.506 -24.411 -3.011 1.00 30.16 35 LEU B N 1
ATOM 1426 C CA . LEU B 1 35 ? 23.237 -24.262 -2.300 1.00 38.26 35 LEU B CA 1
ATOM 1427 C C . LEU B 1 35 ? 22.672 -25.584 -1.794 1.00 41.97 35 LEU B C 1
ATOM 1428 O O . LEU B 1 35 ? 22.051 -25.627 -0.725 1.00 45.63 35 LEU B O 1
ATOM 1433 N N . LEU B 1 36 ? 22.857 -26.671 -2.540 1.00 38.04 36 LEU B N 1
ATOM 1434 C CA . LEU B 1 36 ? 22.264 -27.937 -2.127 1.00 39.65 36 LEU B CA 1
ATOM 1435 C C . LEU B 1 36 ? 23.115 -28.703 -1.122 1.00 38.30 36 LEU B C 1
ATOM 1436 O O . LEU B 1 36 ? 22.652 -29.722 -0.598 1.00 36.82 36 LEU B O 1
ATOM 1441 N N . LEU B 1 37 ? 24.328 -28.242 -0.832 1.00 33.71 37 LEU B N 1
ATOM 1442 C CA . LEU B 1 37 ? 25.210 -28.959 0.076 1.00 38.99 37 LEU B CA 1
ATOM 1443 C C . LEU B 1 37 ? 24.793 -28.755 1.526 1.00 36.02 37 LEU B C 1
ATOM 1444 O O . LEU B 1 37 ? 24.327 -27.678 1.913 1.00 39.57 37 LEU B O 1
ATOM 1449 N N . LYS B 1 38 ? 24.950 -29.815 2.323 1.00 31.26 38 LYS B N 1
ATOM 1450 C CA . LYS B 1 38 ? 24.670 -29.816 3.756 1.00 31.74 38 LYS B CA 1
ATOM 1451 C C . LYS B 1 38 ? 25.988 -30.161 4.441 1.00 28.35 38 LYS B C 1
ATOM 1452 O O . LYS B 1 38 ? 26.198 -31.309 4.865 1.00 24.92 38 LYS B O 1
ATOM 1458 N N . PRO B 1 39 ? 26.906 -29.205 4.555 1.00 30.47 39 PRO B N 1
ATOM 1459 C CA . PRO B 1 39 ? 28.259 -29.536 5.014 1.00 29.93 39 PRO B CA 1
ATOM 1460 C C . PRO B 1 39 ? 28.320 -29.796 6.508 1.00 20.08 39 PRO B C 1
ATOM 1461 O O . PRO B 1 39 ? 27.575 -29.218 7.301 1.00 22.77 39 PRO B O 1
ATOM 1465 N N . ASP B 1 40 ? 29.233 -30.684 6.881 1.00 21.58 40 ASP B N 1
ATOM 1466 C CA . ASP B 1 40 ? 29.569 -30.936 8.273 1.00 21.99 40 ASP B CA 1
ATOM 1467 C C . ASP B 1 40 ? 30.787 -30.102 8.652 1.00 21.43 40 ASP B C 1
ATOM 1468 O O . ASP B 1 40 ? 31.542 -29.638 7.794 1.00 22.28 40 ASP B O 1
ATOM 1473 N N . LYS B 1 41 ? 30.970 -29.912 9.956 1.00 23.14 41 LYS B N 1
ATOM 1474 C CA . LYS B 1 41 ? 32.113 -29.187 10.493 1.00 22.43 41 LYS B CA 1
ATOM 1475 C C . LYS B 1 41 ? 32.906 -30.115 11.398 1.00 19.28 41 LYS B C 1
ATOM 1476 O O . LYS B 1 41 ? 32.347 -30.714 12.323 1.00 23.54 41 LYS B O 1
ATOM 1482 N N . GLU B 1 42 ? 34.203 -30.233 11.129 1.00 18.58 42 GLU B N 1
ATOM 1483 C CA . GLU B 1 42 ? 35.112 -31.023 11.949 1.00 19.59 42 GLU B CA 1
ATOM 1484 C C . GLU B 1 42 ? 36.211 -30.102 12.455 1.00 21.11 42 GLU B C 1
ATOM 1485 O O . GLU B 1 42 ? 37.001 -29.577 11.663 1.00 18.38 42 GLU B O 1
ATOM 1491 N N . ILE B 1 43 ? 36.258 -29.908 13.770 1.00 18.96 43 ILE B N 1
ATOM 1492 C CA . ILE B 1 43 ? 37.166 -28.960 14.402 1.00 14.33 43 ILE B CA 1
ATOM 1493 C C . ILE B 1 43 ? 38.103 -29.726 15.322 1.00 21.10 43 ILE B C 1
ATOM 1494 O O . ILE B 1 43 ? 37.654 -30.537 16.141 1.00 20.17 43 ILE B O 1
ATOM 1499 N N . GLU B 1 44 ? 39.401 -29.471 15.181 1.00 19.06 44 GLU B N 1
ATOM 1500 C CA . GLU B 1 44 ? 40.421 -29.962 16.106 1.00 15.37 44 GLU B CA 1
ATOM 1501 C C . GLU B 1 44 ? 41.028 -28.720 16.752 1.00 16.88 44 GLU B C 1
ATOM 1502 O O . GLU B 1 44 ? 41.848 -28.031 16.139 1.00 19.93 44 GLU B O 1
ATOM 1508 N N . HIS B 1 45 ? 40.606 -28.427 17.978 1.00 17.30 45 HIS B N 1
ATOM 1509 C CA . HIS B 1 45 ? 41.040 -27.249 18.726 1.00 17.32 45 HIS B CA 1
ATOM 1510 C C . HIS B 1 45 ? 41.985 -27.749 19.813 1.00 17.39 45 HIS B C 1
ATOM 1511 O O . HIS B 1 45 ? 41.556 -28.147 20.897 1.00 21.56 45 HIS B O 1
ATOM 1518 N N . GLN B 1 46 ? 43.279 -27.733 19.505 1.00 18.14 46 GLN B N 1
ATOM 1519 C CA . GLN B 1 46 ? 44.319 -28.293 20.361 1.00 18.13 46 GLN B CA 1
ATOM 1520 C C . GLN B 1 46 ? 45.164 -27.139 20.884 1.00 19.92 46 GLN B C 1
ATOM 1521 O O . GLN B 1 46 ? 45.936 -26.534 20.131 1.00 20.40 46 GLN B O 1
ATOM 1527 N N . GLY B 1 47 ? 45.024 -26.841 22.170 1.00 21.22 47 GLY B N 1
ATOM 1528 C CA . GLY B 1 47 ? 45.693 -25.669 22.706 1.00 18.21 47 GLY B CA 1
ATOM 1529 C C . GLY B 1 47 ? 45.179 -24.428 22.009 1.00 20.55 47 GLY B C 1
ATOM 1530 O O . GLY B 1 47 ? 43.968 -24.196 21.920 1.00 22.84 47 GLY B O 1
ATOM 1531 N N . ASN B 1 48 ? 46.103 -23.619 21.494 1.00 20.54 48 ASN B N 1
ATOM 1532 C CA . ASN B 1 48 ? 45.752 -22.397 20.786 1.00 19.63 48 ASN B CA 1
ATOM 1533 C C . ASN B 1 48 ? 45.686 -22.577 19.276 1.00 19.62 48 ASN B C 1
ATOM 1534 O O . ASN B 1 48 ? 45.442 -21.600 18.561 1.00 18.20 48 ASN B O 1
ATOM 1539 N N . HIS B 1 49 ? 45.898 -23.789 18.773 1.00 18.81 49 HIS B N 1
ATOM 1540 C CA . HIS B 1 49 ? 45.811 -24.066 17.349 1.00 17.78 49 HIS B CA 1
ATOM 1541 C C . HIS B 1 49 ? 44.443 -24.648 17.023 1.00 19.05 49 HIS B C 1
ATOM 1542 O O . HIS B 1 49 ? 43.824 -25.324 17.849 1.00 17.91 49 HIS B O 1
ATOM 1549 N N . MET B 1 50 ? 43.965 -24.378 15.809 1.00 15.57 50 MET B N 1
ATOM 1550 C CA A MET B 1 50 ? 42.677 -24.895 15.377 0.71 16.42 50 MET B CA 1
ATOM 1551 C CA B MET B 1 50 ? 42.666 -24.870 15.369 0.29 16.49 50 MET B CA 1
ATOM 1552 C C . MET B 1 50 ? 42.742 -25.311 13.917 1.00 19.25 50 MET B C 1
ATOM 1553 O O . MET B 1 50 ? 43.292 -24.591 13.078 1.00 16.83 50 MET B O 1
ATOM 1562 N N . THR B 1 51 ? 42.186 -26.486 13.633 1.00 18.66 51 THR B N 1
ATOM 1563 C CA . THR B 1 51 ? 41.949 -26.974 12.282 1.00 18.26 51 THR B CA 1
ATOM 1564 C C . THR B 1 51 ? 40.437 -27.041 12.114 1.00 18.51 51 THR B C 1
ATOM 1565 O O . THR B 1 51 ? 39.756 -27.700 12.907 1.00 18.06 51 THR B O 1
ATOM 1569 N N . VAL B 1 52 ? 39.912 -26.339 11.114 1.00 18.16 52 VAL B N 1
ATOM 1570 C CA . VAL B 1 52 ? 38.477 -26.294 10.852 1.00 16.59 52 VAL B CA 1
ATOM 1571 C C . VAL B 1 52 ? 38.236 -26.873 9.468 1.00 17.07 52 VAL B C 1
ATOM 1572 O O . VAL B 1 52 ? 38.570 -26.242 8.457 1.00 18.11 52 VAL B O 1
ATOM 1576 N N . ARG B 1 53 ? 37.643 -2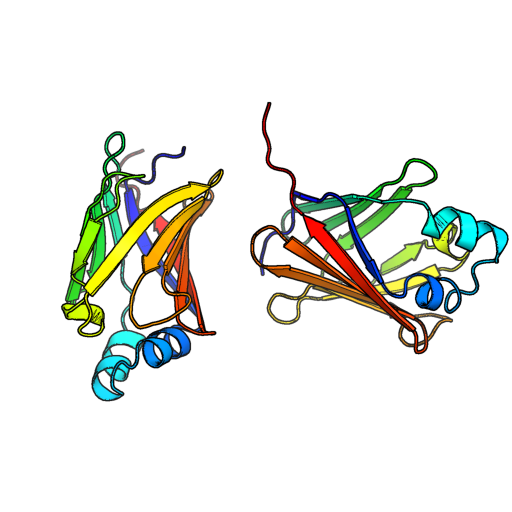8.060 9.418 1.00 18.01 53 ARG B N 1
ATOM 1577 C CA . ARG B 1 53 ? 37.327 -28.724 8.163 1.00 19.04 53 ARG B CA 1
ATOM 1578 C C . ARG B 1 53 ? 35.834 -28.610 7.892 1.00 20.02 53 ARG B C 1
ATOM 1579 O O . ARG B 1 53 ? 35.013 -28.915 8.763 1.00 17.64 53 ARG B O 1
ATOM 1587 N N . THR B 1 54 ? 35.491 -28.148 6.692 1.00 18.17 54 THR B N 1
ATOM 1588 C CA . THR B 1 54 ? 34.118 -28.118 6.205 1.00 19.49 54 THR B CA 1
ATOM 1589 C C . THR B 1 54 ? 33.991 -29.278 5.225 1.00 18.53 54 THR B C 1
ATOM 1590 O O . THR B 1 54 ? 34.622 -29.269 4.163 1.00 20.22 54 THR B O 1
ATOM 1594 N N . LEU B 1 55 ? 33.197 -30.281 5.589 1.00 26.18 55 LEU B N 1
ATOM 1595 C CA . LEU B 1 55 ? 33.180 -31.561 4.894 1.00 25.40 55 LEU B CA 1
ATOM 1596 C C . LEU B 1 55 ? 31.843 -31.780 4.202 1.00 27.27 55 LEU B C 1
ATOM 1597 O O . LEU B 1 55 ? 30.782 -31.590 4.807 1.00 26.12 55 LEU B O 1
ATOM 1602 N N . SER B 1 56 ? 31.901 -32.183 2.936 1.00 32.64 56 SER B N 1
ATOM 1603 C CA . SER B 1 56 ? 30.729 -32.672 2.227 1.00 37.05 56 SER B CA 1
ATOM 1604 C C . SER B 1 56 ? 31.188 -33.754 1.263 1.00 42.84 56 SER B C 1
ATOM 1605 O O . SER B 1 56 ? 32.375 -33.862 0.941 1.00 37.40 56 SER B O 1
ATOM 1608 N N . THR B 1 57 ? 30.238 -34.576 0.817 1.00 42.73 57 THR B N 1
ATOM 1609 C CA . THR B 1 57 ? 30.575 -35.553 -0.209 1.00 42.22 57 THR B CA 1
ATOM 1610 C C . THR B 1 57 ? 31.062 -34.879 -1.483 1.00 41.72 57 THR B C 1
ATOM 1611 O O . THR B 1 57 ? 31.793 -35.503 -2.260 1.00 42.72 57 THR B O 1
ATOM 1615 N N . PHE B 1 58 ? 30.683 -33.620 -1.714 1.00 38.75 58 PHE B N 1
ATOM 1616 C CA . PHE B 1 58 ? 31.084 -32.958 -2.947 1.00 42.43 58 PHE B CA 1
ATOM 1617 C C . PHE B 1 58 ? 32.446 -32.282 -2.850 1.00 49.77 58 PHE B C 1
ATOM 1618 O O . PHE B 1 58 ? 33.203 -32.310 -3.820 1.00 43.79 58 PHE B O 1
ATOM 1626 N N . ARG B 1 59 ? 32.758 -31.615 -1.740 1.00 48.12 59 ARG B N 1
ATOM 1627 C CA . ARG B 1 59 ? 34.071 -30.996 -1.601 1.00 46.85 59 ARG B CA 1
ATOM 1628 C C . ARG B 1 59 ? 34.369 -30.742 -0.132 1.00 42.25 59 ARG B C 1
ATOM 1629 O O . ARG B 1 59 ? 33.466 -30.674 0.706 1.00 41.25 59 ARG B O 1
ATOM 1637 N N . ASN B 1 60 ? 35.655 -30.579 0.160 1.00 46.97 60 ASN B N 1
ATOM 1638 C CA . ASN B 1 60 ? 36.130 -30.311 1.506 1.00 36.63 60 ASN B CA 1
ATOM 1639 C C . ASN B 1 60 ? 37.017 -29.076 1.478 1.00 43.87 60 ASN B C 1
ATOM 1640 O O . ASN B 1 60 ? 37.857 -28.927 0.586 1.00 45.54 60 ASN B O 1
ATOM 1645 N N . TYR B 1 61 ? 36.824 -28.189 2.451 1.00 32.36 61 TYR B N 1
ATOM 1646 C CA . TYR B 1 61 ? 37.680 -27.023 2.624 1.00 27.26 61 TYR B CA 1
ATOM 1647 C C . TYR B 1 61 ? 38.223 -27.036 4.046 1.00 23.26 61 TYR B C 1
ATOM 1648 O O . TYR B 1 61 ? 37.447 -27.089 5.007 1.00 25.21 61 TYR B O 1
ATOM 1657 N N . THR B 1 62 ? 39.546 -26.992 4.176 1.00 18.88 62 THR B N 1
ATOM 1658 C CA . THR B 1 62 ? 40.211 -26.920 5.468 1.00 17.55 62 THR B CA 1
ATOM 1659 C C . THR B 1 62 ? 40.941 -25.591 5.593 1.00 18.67 62 THR B C 1
ATOM 1660 O O . THR B 1 62 ? 41.583 -25.131 4.644 1.00 18.20 62 THR B O 1
ATOM 1664 N N . VAL B 1 63 ? 40.839 -24.983 6.769 1.00 16.59 63 VAL B N 1
ATOM 1665 C CA . VAL B 1 63 ? 41.685 -23.866 7.163 1.00 16.32 63 VAL B CA 1
ATOM 1666 C C . VAL B 1 63 ? 42.276 -24.203 8.524 1.00 19.06 63 VAL B C 1
ATOM 1667 O O . VAL B 1 63 ? 41.605 -24.808 9.369 1.00 15.92 63 VAL B O 1
ATOM 1671 N N . GLN B 1 64 ? 43.542 -23.849 8.724 1.00 17.06 64 GLN B N 1
ATOM 1672 C CA . GLN B 1 64 ? 44.218 -24.054 9.997 1.00 14.71 64 GLN B CA 1
ATOM 1673 C C . GLN B 1 64 ? 44.904 -22.760 10.404 1.00 16.81 64 GLN B C 1
ATOM 1674 O O . GLN B 1 64 ? 45.379 -21.997 9.557 1.00 17.62 64 GLN B O 1
ATOM 1680 N N . PHE B 1 65 ? 44.945 -22.513 11.710 1.00 16.36 65 PHE B N 1
ATOM 1681 C CA . PHE B 1 65 ? 45.487 -21.259 12.207 1.00 15.09 65 PHE B CA 1
ATOM 1682 C C . PHE B 1 65 ? 45.784 -21.386 13.691 1.00 17.81 65 PHE B C 1
ATOM 1683 O O . PHE B 1 65 ? 45.259 -22.262 14.382 1.00 16.36 65 PHE B O 1
ATOM 1691 N N . ASP B 1 66 ? 46.651 -20.501 14.162 1.00 16.83 66 ASP B N 1
ATOM 1692 C CA . ASP B 1 66 ? 46.821 -20.244 15.582 1.00 17.74 66 ASP B CA 1
ATOM 1693 C C . ASP B 1 66 ? 46.000 -19.005 15.904 1.00 15.40 66 ASP B C 1
ATOM 1694 O O . ASP B 1 66 ? 46.081 -18.001 15.188 1.00 14.89 66 ASP B O 1
ATOM 1699 N N . VAL B 1 67 ? 45.179 -19.085 16.951 1.00 14.65 67 VAL B N 1
ATOM 1700 C CA . VAL B 1 67 ? 44.345 -17.945 17.304 1.00 16.41 67 VAL B CA 1
ATOM 1701 C C . VAL B 1 67 ? 45.241 -16.766 17.644 1.00 14.54 67 VAL B C 1
ATOM 1702 O O . VAL B 1 67 ? 46.175 -16.882 18.449 1.00 16.10 67 VAL B O 1
ATOM 1706 N N . GLY B 1 68 ? 44.980 -15.628 17.005 1.00 14.53 68 GLY B N 1
ATOM 1707 C CA . GLY B 1 68 ? 45.746 -14.425 17.241 1.00 14.56 68 GLY B CA 1
ATOM 1708 C C . GLY B 1 68 ? 46.942 -14.227 16.337 1.00 16.54 68 GLY B C 1
ATOM 1709 O O . GLY B 1 68 ? 47.668 -13.240 16.511 1.00 17.19 68 GLY B O 1
ATOM 1710 N N . VAL B 1 69 ? 47.172 -15.121 15.379 1.00 14.73 69 VAL B N 1
ATOM 1711 C CA . VAL B 1 69 ? 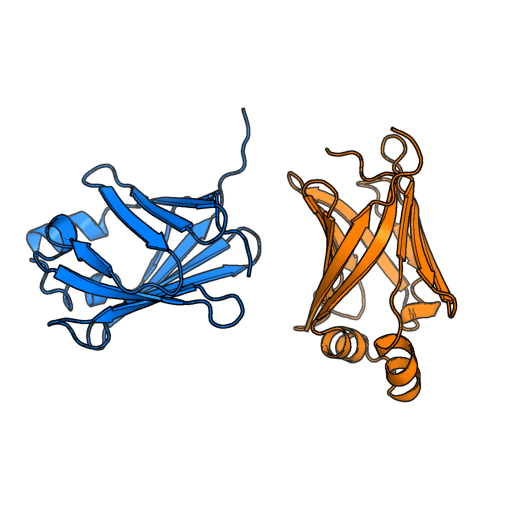48.300 -15.024 14.459 1.00 15.21 69 VAL B CA 1
ATOM 1712 C C . VAL B 1 69 ? 47.760 -14.827 13.048 1.00 14.34 69 VAL B C 1
ATOM 1713 O O . VAL B 1 69 ? 47.093 -15.714 12.499 1.00 15.56 69 VAL B O 1
ATOM 1717 N N . GLU B 1 70 ? 48.055 -13.671 12.461 1.00 14.72 70 GLU B N 1
ATOM 1718 C CA . GLU B 1 70 ? 47.599 -13.385 11.109 1.00 16.87 70 GLU B CA 1
ATOM 1719 C C . GLU B 1 70 ? 48.275 -14.339 10.134 1.00 17.33 70 GLU B C 1
ATOM 1720 O O . GLU B 1 70 ? 49.434 -14.721 10.320 1.00 19.29 70 GLU B O 1
ATOM 1726 N N . PHE B 1 71 ? 47.540 -14.732 9.093 1.00 17.04 71 PHE B N 1
ATOM 1727 C CA . PHE B 1 71 ? 48.067 -15.663 8.106 1.00 19.20 71 PHE B CA 1
ATOM 1728 C C . PHE B 1 71 ? 47.409 -15.405 6.759 1.00 16.87 71 PHE B C 1
ATOM 1729 O O . PHE B 1 71 ? 46.319 -14.832 6.676 1.00 16.65 71 PHE B O 1
ATOM 1737 N N . GLU B 1 72 ? 48.094 -15.833 5.700 1.00 17.45 72 GLU B N 1
ATOM 1738 C CA . GLU B 1 72 ? 47.526 -15.786 4.359 1.00 19.06 72 GLU B CA 1
ATOM 1739 C C . GLU B 1 72 ? 46.629 -17.002 4.166 1.00 21.39 72 GLU B C 1
ATOM 1740 O O . GLU B 1 72 ? 47.110 -18.142 4.167 1.00 19.91 72 GLU B O 1
ATOM 1746 N N . GLU B 1 73 ? 45.331 -16.765 4.001 1.00 17.28 73 GLU B N 1
ATOM 1747 C CA . GLU B 1 73 ? 44.371 -17.842 3.805 1.00 16.32 73 GLU B CA 1
ATOM 1748 C C . GLU B 1 73 ? 44.148 -18.055 2.313 1.00 16.82 73 GLU B C 1
ATOM 1749 O O . GLU B 1 73 ? 43.781 -17.118 1.594 1.00 17.57 73 GLU B O 1
ATOM 1755 N N . ASP B 1 74 ? 44.370 -19.286 1.853 1.00 19.28 74 ASP B N 1
ATOM 1756 C CA . ASP B 1 74 ? 44.177 -19.651 0.450 1.00 21.96 74 ASP B CA 1
ATOM 1757 C C . ASP B 1 74 ? 42.722 -20.049 0.250 1.00 18.48 74 ASP B C 1
ATOM 1758 O O . ASP B 1 74 ? 42.335 -21.193 0.502 1.00 20.69 74 ASP B O 1
ATOM 1763 N N . LEU B 1 75 ? 41.915 -19.103 -0.227 1.00 17.49 75 LEU B N 1
ATOM 1764 C CA . LEU B 1 75 ? 40.501 -19.325 -0.486 1.00 21.51 75 LEU B CA 1
ATOM 1765 C C . LEU B 1 75 ? 40.219 -19.549 -1.967 1.00 21.22 75 LEU B C 1
ATOM 1766 O O . LEU B 1 75 ? 39.076 -19.393 -2.406 1.00 20.91 75 LEU B O 1
ATOM 1771 N N . ARG B 1 76 ? 41.238 -19.920 -2.742 1.00 18.74 76 ARG B N 1
ATOM 1772 C CA . ARG B 1 76 ? 41.062 -20.017 -4.185 1.00 22.34 76 ARG B CA 1
ATOM 1773 C C . ARG B 1 76 ? 40.018 -21.061 -4.557 1.00 24.10 76 ARG B C 1
ATOM 1774 O O . ARG B 1 76 ? 39.288 -20.883 -5.538 1.00 27.05 76 ARG B O 1
ATOM 1782 N N . SER B 1 77 ? 39.924 -22.148 -3.787 1.00 27.53 77 SER B N 1
ATOM 1783 C CA . SER B 1 77 ? 38.923 -23.173 -4.057 1.00 24.79 77 SER B CA 1
ATOM 1784 C C . SER B 1 77 ? 37.512 -22.717 -3.717 1.00 25.95 77 SER B C 1
ATOM 1785 O O . SER B 1 77 ? 36.552 -23.395 -4.098 1.00 29.48 77 SER B O 1
ATOM 1788 N N . VAL B 1 78 ? 37.361 -21.594 -3.018 1.00 24.58 78 VAL B N 1
ATOM 1789 C CA . VAL B 1 78 ? 36.047 -21.103 -2.621 1.00 22.95 78 VAL B CA 1
ATOM 1790 C C . VAL B 1 78 ? 35.584 -20.046 -3.614 1.00 22.75 78 VAL B C 1
ATOM 1791 O O . VAL B 1 78 ? 34.543 -20.205 -4.262 1.00 23.27 78 VAL B O 1
ATOM 1795 N N . ASP B 1 79 ? 36.360 -18.965 -3.752 1.00 22.99 79 ASP B N 1
ATOM 1796 C CA . ASP B 1 79 ? 35.973 -17.868 -4.629 1.00 23.28 79 ASP B CA 1
ATOM 1797 C C . ASP B 1 79 ? 37.137 -17.339 -5.459 1.00 20.34 79 ASP B C 1
ATOM 1798 O O . ASP B 1 79 ? 37.025 -16.243 -6.026 1.00 21.22 79 ASP B O 1
ATOM 1803 N N . GLY B 1 80 ? 38.245 -18.070 -5.538 1.00 19.73 80 GLY B N 1
ATOM 1804 C CA . GLY B 1 80 ? 39.376 -17.669 -6.344 1.00 21.01 80 GLY B CA 1
ATOM 1805 C C . GLY B 1 80 ? 40.287 -16.636 -5.724 1.00 22.69 80 GLY B C 1
ATOM 1806 O O . GLY B 1 80 ? 41.161 -16.110 -6.425 1.00 25.92 80 GLY B O 1
ATOM 1807 N N . ARG B 1 81 ? 40.134 -16.337 -4.438 1.00 23.19 81 ARG B N 1
ATOM 1808 C CA . ARG B 1 81 ? 40.874 -15.257 -3.808 1.00 20.83 81 ARG B CA 1
ATOM 1809 C C . ARG B 1 81 ? 41.721 -15.762 -2.650 1.00 24.16 81 ARG B C 1
ATOM 1810 O O . ARG B 1 81 ? 41.517 -16.859 -2.124 1.00 21.81 81 ARG B O 1
ATOM 1818 N N . LYS B 1 82 ? 42.683 -14.927 -2.267 1.00 20.97 82 LYS B N 1
ATOM 1819 C CA . LYS B 1 82 ? 43.471 -15.100 -1.059 1.00 18.29 82 LYS B CA 1
ATOM 1820 C C . LYS B 1 82 ? 43.219 -13.905 -0.148 1.00 25.28 82 LYS B C 1
ATOM 1821 O O . LYS B 1 82 ? 43.012 -12.782 -0.622 1.00 20.29 82 LYS B O 1
ATOM 1827 N N . CYS B 1 83 ? 43.235 -14.148 1.162 1.00 18.87 83 CYS B N 1
ATOM 1828 C CA . CYS B 1 83 ? 42.963 -13.107 2.141 1.00 16.12 83 CYS B CA 1
ATOM 1829 C C . CYS B 1 83 ? 44.017 -13.105 3.239 1.00 19.19 83 CYS B C 1
ATOM 1830 O O . CYS B 1 83 ? 44.701 -14.101 3.484 1.00 19.22 83 CYS B O 1
ATOM 1833 N N . GLN B 1 84 ? 44.140 -11.954 3.892 1.00 15.66 84 GLN B N 1
ATOM 1834 C CA . GLN B 1 84 ? 44.922 -11.824 5.115 1.00 16.15 84 GLN B CA 1
ATOM 1835 C C . GLN B 1 84 ? 43.962 -11.985 6.281 1.00 16.37 84 GLN B C 1
ATOM 1836 O O . GLN B 1 84 ? 43.141 -11.102 6.545 1.00 17.94 84 GLN B O 1
ATOM 1842 N N . THR B 1 85 ? 44.067 -13.109 6.978 1.00 16.00 85 THR B N 1
ATOM 1843 C CA . THR B 1 85 ? 43.041 -13.542 7.908 1.00 13.50 85 THR B CA 1
ATOM 1844 C C . THR B 1 85 ? 43.579 -13.553 9.329 1.00 14.55 85 THR B C 1
ATOM 1845 O O . THR B 1 85 ? 44.738 -13.908 9.569 1.00 17.07 85 THR B O 1
ATOM 1849 N N . ILE B 1 86 ? 42.718 -13.160 10.261 1.00 15.74 86 ILE B N 1
ATOM 1850 C CA . ILE B 1 86 ? 43.015 -13.160 11.687 1.00 15.33 86 ILE B CA 1
ATOM 1851 C C . ILE B 1 86 ? 41.804 -13.729 12.408 1.00 15.21 86 ILE B C 1
ATOM 1852 O O . ILE B 1 86 ? 40.664 -13.368 12.094 1.00 17.16 86 ILE B O 1
ATOM 1857 N N . VAL B 1 87 ? 42.045 -14.633 13.355 1.00 13.92 87 VAL B N 1
ATOM 1858 C CA . VAL B 1 87 ? 40.998 -15.222 14.180 1.00 15.13 87 VAL B CA 1
ATOM 1859 C C . VAL B 1 87 ? 41.312 -14.909 15.635 1.00 14.56 87 VAL B C 1
ATOM 1860 O O . VAL B 1 87 ? 42.438 -15.137 16.094 1.00 16.43 87 VAL B O 1
ATOM 1864 N N . THR B 1 88 ? 40.320 -14.389 16.354 1.00 14.45 88 THR B N 1
ATOM 1865 C CA . THR B 1 88 ? 40.483 -14.035 17.755 1.00 17.54 88 THR B CA 1
ATOM 1866 C C . THR B 1 88 ? 39.257 -14.482 18.532 1.00 16.34 88 THR B C 1
ATOM 1867 O O . THR B 1 88 ? 38.199 -14.757 17.961 1.00 17.21 88 THR B O 1
ATOM 1871 N N . TRP B 1 89 ? 39.415 -14.547 19.852 1.00 16.68 89 TRP B N 1
ATOM 1872 C CA . TRP B 1 89 ? 38.322 -14.839 20.767 1.00 15.47 89 TRP B CA 1
ATOM 1873 C C . TRP B 1 89 ? 37.768 -13.523 21.296 1.00 20.74 89 TRP B C 1
ATOM 1874 O O . TRP B 1 89 ? 38.513 -12.711 21.858 1.00 18.33 89 TRP B O 1
ATOM 1885 N N . GLU B 1 90 ? 36.469 -13.318 21.122 1.00 19.97 90 GLU B N 1
ATOM 1886 C CA . GLU B 1 90 ? 35.758 -12.172 21.681 1.00 22.95 90 GLU B CA 1
ATOM 1887 C C . GLU B 1 90 ? 34.694 -12.744 22.608 1.00 24.44 90 GLU B C 1
ATOM 1888 O O . GLU B 1 90 ? 33.621 -13.162 22.160 1.00 23.83 90 GLU B O 1
ATOM 1894 N N . GLU B 1 91 ? 35.015 -12.773 23.901 1.00 23.91 91 GLU B N 1
ATOM 1895 C CA . GLU B 1 91 ? 34.214 -13.489 24.885 1.00 28.27 91 GLU B CA 1
ATOM 1896 C C . GLU B 1 91 ? 34.055 -14.932 24.417 1.00 30.98 91 GLU B C 1
ATOM 1897 O O . GLU B 1 91 ? 35.042 -15.669 24.336 1.00 29.77 91 GLU B O 1
ATOM 1903 N N . GLU B 1 92 ? 32.842 -15.352 24.083 1.00 33.29 92 GLU B N 1
ATOM 1904 C CA . GLU B 1 92 ? 32.603 -16.752 23.774 1.00 36.44 92 GLU B CA 1
ATOM 1905 C C . GLU B 1 92 ? 32.538 -17.002 22.273 1.00 31.46 92 GLU B C 1
ATOM 1906 O O . GLU B 1 92 ? 32.326 -18.144 21.853 1.00 32.37 92 GLU B O 1
ATOM 1912 N N . HIS B 1 93 ? 32.737 -15.965 21.463 1.00 22.94 93 HIS B N 1
ATOM 1913 C CA . HIS B 1 93 ? 32.671 -16.065 20.014 1.00 23.37 93 HIS B CA 1
ATOM 1914 C C . HIS B 1 93 ? 34.065 -16.101 19.405 1.00 24.26 93 HIS B C 1
ATOM 1915 O O . HIS B 1 93 ? 34.940 -15.313 19.776 1.00 20.54 93 HIS B O 1
ATOM 1922 N N . LEU B 1 94 ? 34.253 -17.004 18.449 1.00 20.52 94 LEU B N 1
ATOM 1923 C CA . LEU B 1 94 ? 35.466 -17.064 17.646 1.00 15.33 94 LEU B CA 1
ATOM 1924 C C . LEU B 1 94 ? 35.242 -16.209 16.404 1.00 19.23 94 LEU B C 1
ATOM 1925 O O . LEU B 1 94 ? 34.380 -16.524 15.579 1.00 18.59 94 LEU B O 1
ATOM 1930 N N . VAL B 1 95 ? 36.004 -15.126 16.278 1.00 16.85 95 VAL B N 1
ATOM 1931 C CA . VAL B 1 95 ? 35.750 -14.083 15.289 1.00 15.10 95 VAL B CA 1
ATOM 1932 C C . VAL B 1 95 ? 36.870 -14.106 14.258 1.00 15.87 95 VAL B C 1
ATOM 1933 O O . VAL B 1 95 ? 38.049 -13.968 14.607 1.00 16.41 95 VAL B O 1
ATOM 1937 N N . CYS B 1 96 ? 36.502 -14.265 12.988 1.00 16.17 96 CYS B N 1
ATOM 1938 C CA . CYS B 1 96 ? 37.456 -14.308 11.890 1.00 13.43 96 CYS B CA 1
ATOM 1939 C C . CYS B 1 96 ? 37.209 -13.133 10.958 1.00 15.02 96 CYS B C 1
ATOM 1940 O O . CYS B 1 96 ? 36.073 -12.904 10.528 1.00 16.06 96 CYS B O 1
ATOM 1943 N N . VAL B 1 97 ? 38.269 -12.392 10.647 1.00 14.52 97 VAL B N 1
ATOM 1944 C CA . VAL B 1 97 ? 38.219 -11.309 9.673 1.00 13.66 97 VAL B CA 1
ATOM 1945 C C . VAL B 1 97 ? 39.160 -11.668 8.534 1.00 15.50 97 VAL B C 1
ATOM 1946 O O . VAL B 1 97 ? 40.339 -11.961 8.765 1.00 16.22 97 VAL B O 1
ATOM 1950 N N . GLN B 1 98 ? 38.641 -11.647 7.313 1.00 15.95 98 GLN B N 1
ATOM 1951 C CA . GLN B 1 98 ? 39.395 -12.010 6.117 1.00 14.40 98 GLN B CA 1
ATOM 1952 C C . GLN B 1 98 ? 39.582 -10.738 5.297 1.00 17.25 98 GLN B C 1
ATOM 1953 O O . GLN B 1 98 ? 38.680 -10.321 4.565 1.00 17.34 98 GLN B O 1
ATOM 1959 N N . LYS B 1 99 ? 40.753 -10.120 5.425 1.00 19.26 99 LYS B N 1
ATOM 1960 C CA . LYS B 1 99 ? 41.007 -8.846 4.766 1.00 19.22 99 LYS B CA 1
ATOM 1961 C C . LYS B 1 99 ? 41.429 -9.074 3.319 1.00 20.85 99 LYS B C 1
ATOM 1962 O O . LYS B 1 99 ? 42.294 -9.909 3.036 1.00 21.11 99 LYS B O 1
ATOM 1968 N N . GLY B 1 100 ? 40.819 -8.323 2.407 1.00 18.25 100 GLY B N 1
ATOM 1969 C CA . GLY B 1 100 ? 41.140 -8.466 0.996 1.00 21.83 100 GLY B CA 1
ATOM 1970 C C . GLY B 1 100 ? 40.221 -7.628 0.134 1.00 21.53 100 GLY B C 1
ATOM 1971 O O . GLY B 1 100 ? 39.738 -6.572 0.557 1.00 21.87 100 GLY B O 1
ATOM 1972 N N . GLU B 1 101 ? 39.972 -8.127 -1.079 1.00 18.21 101 GLU B N 1
ATOM 1973 C CA . GLU B 1 101 ? 39.200 -7.360 -2.051 1.00 19.26 101 GLU B CA 1
ATOM 1974 C C . GLU B 1 101 ? 37.756 -7.179 -1.603 1.00 20.56 101 GLU B C 1
ATOM 1975 O O . GLU B 1 101 ? 37.168 -6.110 -1.806 1.00 19.27 101 GLU B O 1
ATOM 1981 N N . VAL B 1 102 ? 37.161 -8.212 -1.013 1.00 19.14 102 VAL B N 1
ATOM 1982 C CA . VAL B 1 102 ? 35.755 -8.175 -0.616 1.00 21.68 102 VAL B CA 1
ATOM 1983 C C . VAL B 1 102 ? 35.640 -7.500 0.745 1.00 22.95 102 VAL B C 1
ATOM 1984 O O . VAL B 1 102 ? 36.288 -7.942 1.704 1.00 19.67 102 VAL B O 1
ATOM 1988 N N . PRO B 1 103 ? 34.839 -6.447 0.889 1.00 19.89 103 PRO B N 1
ATOM 1989 C CA . PRO B 1 103 ? 34.697 -5.809 2.200 1.00 21.21 103 PRO B CA 1
ATOM 1990 C C . PRO B 1 103 ? 33.793 -6.612 3.123 1.00 17.94 103 PRO B C 1
ATOM 1991 O O . PRO B 1 103 ? 32.932 -7.383 2.691 1.00 21.90 103 PRO B O 1
ATOM 1995 N N . ASN B 1 104 ? 34.016 -6.421 4.423 1.00 21.28 104 ASN B N 1
ATOM 1996 C CA . ASN B 1 104 ? 33.192 -7.032 5.466 1.00 21.13 104 ASN B CA 1
ATOM 1997 C C . ASN B 1 104 ? 33.210 -8.555 5.391 1.00 17.13 104 ASN B C 1
ATOM 1998 O O . ASN B 1 104 ? 32.229 -9.215 5.741 1.00 18.70 104 ASN B O 1
ATOM 2003 N N . ARG B 1 105 ? 34.323 -9.128 4.946 1.00 20.14 105 ARG B N 1
ATOM 2004 C CA . ARG B 1 105 ? 34.419 -10.570 4.767 1.00 17.65 105 ARG B CA 1
ATOM 2005 C C . ARG B 1 105 ? 34.939 -11.220 6.043 1.00 13.67 105 ARG B C 1
ATOM 2006 O O . ARG B 1 105 ? 35.950 -10.784 6.603 1.00 16.75 105 ARG B O 1
ATOM 2014 N N . GLY B 1 106 ? 34.256 -12.266 6.491 1.00 17.13 106 GLY B N 1
ATOM 2015 C CA . GLY B 1 106 ? 34.696 -12.993 7.665 1.00 16.11 106 GLY B CA 1
ATOM 2016 C C . GLY B 1 106 ? 33.618 -13.946 8.139 1.00 15.75 106 GLY B C 1
ATOM 2017 O O . GLY B 1 106 ? 32.665 -14.242 7.413 1.00 17.50 106 GLY B O 1
ATOM 2018 N N . TRP B 1 107 ? 33.788 -14.431 9.367 1.00 16.72 107 TRP B N 1
ATOM 2019 C CA . TRP B 1 107 ? 32.793 -15.313 9.964 1.00 19.04 107 TRP B CA 1
ATOM 2020 C C . TRP B 1 107 ? 32.960 -15.330 11.478 1.00 18.11 107 TRP B C 1
ATOM 2021 O O . TRP B 1 107 ? 33.960 -14.850 12.019 1.00 18.07 107 TRP B O 1
ATOM 2032 N N . ARG B 1 108 ? 31.954 -15.892 12.156 1.00 20.47 108 ARG B N 1
ATOM 2033 C CA . ARG B 1 108 ? 31.939 -16.014 13.609 1.00 17.49 108 ARG B CA 1
ATOM 2034 C C . ARG B 1 108 ? 31.354 -17.365 14.002 1.00 22.83 108 ARG B C 1
ATOM 2035 O O . ARG B 1 108 ? 30.254 -17.712 13.560 1.00 20.77 108 ARG B O 1
ATOM 2043 N N . HIS B 1 109 ? 32.085 -18.128 14.819 1.00 19.28 109 HIS B N 1
ATOM 2044 C CA . HIS B 1 109 ? 31.503 -19.250 15.548 1.00 20.57 109 HIS B CA 1
ATOM 2045 C C . HIS B 1 109 ? 31.163 -18.930 16.998 1.00 28.00 109 HIS B C 1
ATOM 2046 O O . HIS B 1 109 ? 31.803 -18.104 17.654 1.00 22.45 109 HIS B O 1
ATOM 2053 N N . TRP B 1 110 ? 30.155 -19.646 17.496 1.00 24.00 110 TRP B N 1
ATOM 2054 C CA . TRP B 1 110 ? 29.867 -19.756 18.918 1.00 23.54 110 TRP B CA 1
ATOM 2055 C C . TRP B 1 110 ? 29.129 -21.068 19.158 1.00 27.63 110 TRP B C 1
ATOM 2056 O O . TRP B 1 110 ? 28.402 -21.560 18.290 1.00 25.81 110 TRP B O 1
ATOM 2067 N N . LEU B 1 111 ? 29.357 -21.643 20.337 1.00 27.15 111 LEU B N 1
ATOM 2068 C CA . LEU B 1 111 ? 28.871 -22.969 20.697 1.00 28.77 111 LEU B CA 1
ATOM 2069 C C . LEU B 1 111 ? 27.904 -22.825 21.861 1.00 37.03 111 LEU B C 1
ATOM 2070 O O . LEU B 1 111 ? 28.233 -22.188 22.867 1.00 37.03 111 LEU B O 1
ATOM 2075 N N . GLU B 1 112 ? 26.717 -23.415 21.727 1.00 39.16 112 GLU B N 1
ATOM 2076 C CA . GLU B 1 112 ? 25.675 -23.334 22.750 1.00 39.62 112 GLU B CA 1
ATOM 2077 C C . GLU B 1 112 ? 25.166 -24.747 23.014 1.00 34.22 112 GLU B C 1
ATOM 2078 O O . GLU B 1 112 ? 24.334 -25.271 22.267 1.00 38.68 112 GLU B O 1
ATOM 2084 N N . GLY B 1 113 ? 25.666 -25.354 24.086 1.00 31.31 113 GLY B N 1
ATOM 2085 C CA . GLY B 1 113 ? 25.405 -26.752 24.346 1.00 40.27 113 GLY B CA 1
ATOM 2086 C C . GLY B 1 113 ? 26.037 -27.615 23.277 1.00 40.09 113 GLY B C 1
ATOM 2087 O O . GLY B 1 113 ? 27.245 -27.531 23.034 1.00 37.59 113 GLY B O 1
ATOM 2088 N N . GLU B 1 114 ? 25.228 -28.443 22.624 1.00 37.32 114 GLU B N 1
ATOM 2089 C CA . GLU B 1 114 ? 25.693 -29.273 21.523 1.00 31.82 114 GLU B CA 1
ATOM 2090 C C . GLU B 1 114 ? 25.520 -28.599 20.167 1.00 29.77 114 GLU B C 1
ATOM 2091 O O . GLU B 1 114 ? 25.853 -29.206 19.144 1.00 29.14 114 GLU B O 1
ATOM 2097 N N . MET B 1 115 ? 25.022 -27.365 20.133 1.00 29.74 115 MET B N 1
ATOM 2098 C CA . MET B 1 115 ? 24.735 -26.670 18.885 1.00 28.34 115 MET B CA 1
ATOM 2099 C C . MET B 1 115 ? 25.858 -25.693 18.560 1.00 30.28 115 MET B C 1
ATOM 2100 O O . MET B 1 115 ? 26.155 -24.792 19.353 1.00 27.82 115 MET B O 1
ATOM 2105 N N . LEU B 1 116 ? 26.458 -25.861 17.386 1.00 25.58 116 LEU B N 1
ATOM 2106 C CA . LEU B 1 116 ? 27.493 -24.966 16.891 1.00 24.27 116 LEU B CA 1
ATOM 2107 C C . LEU B 1 116 ? 26.886 -24.043 15.846 1.00 25.29 116 LEU B C 1
ATOM 2108 O O . LEU B 1 116 ? 26.269 -24.508 14.881 1.00 22.57 116 LEU B O 1
ATOM 2113 N N . TYR B 1 117 ? 27.060 -22.741 16.043 1.00 23.40 117 TYR B N 1
ATOM 2114 C CA . TYR B 1 117 ? 26.528 -21.721 15.155 1.00 21.64 117 TYR B CA 1
ATOM 2115 C C . TYR B 1 117 ? 27.654 -21.063 14.371 1.00 28.04 117 TYR B C 1
ATOM 2116 O O . TYR B 1 117 ? 28.774 -20.908 14.865 1.00 22.24 117 TYR B O 1
ATOM 2125 N N . LEU B 1 118 ? 27.343 -20.688 13.132 1.00 21.58 118 LEU B N 1
ATOM 2126 C CA . LEU B 1 118 ? 28.298 -20.039 12.247 1.00 18.23 118 LEU B CA 1
ATOM 2127 C C . LEU B 1 118 ? 27.594 -18.915 11.510 1.00 20.36 118 LEU B C 1
ATOM 2128 O O . LEU B 1 118 ? 26.561 -19.141 10.872 1.00 21.99 118 LEU B O 1
ATOM 2133 N N . GLU B 1 119 ? 28.154 -17.714 11.597 1.00 22.39 119 GLU B N 1
ATOM 2134 C CA . GLU B 1 119 ? 27.681 -16.557 10.850 1.00 20.03 119 GLU B CA 1
ATOM 2135 C C . GLU B 1 119 ? 28.758 -16.181 9.842 1.00 23.18 119 GLU B C 1
ATOM 2136 O O . GLU B 1 119 ? 29.913 -15.965 10.220 1.00 23.03 119 GLU B O 1
ATOM 2142 N N . LEU B 1 120 ? 28.381 -16.116 8.569 1.00 20.71 120 LEU B N 1
ATOM 2143 C CA . LEU B 1 120 ? 29.292 -15.791 7.479 1.00 18.97 120 LEU B CA 1
ATOM 2144 C C . LEU B 1 120 ? 28.881 -14.445 6.899 1.00 24.22 120 LEU B C 1
ATOM 2145 O O . LEU B 1 120 ? 27.693 -14.216 6.651 1.00 22.43 120 LEU B O 1
ATOM 2150 N N . THR B 1 121 ? 29.854 -13.561 6.676 1.00 19.59 121 THR B N 1
ATOM 2151 C CA . THR B 1 121 ? 29.565 -12.237 6.145 1.00 17.91 121 THR B CA 1
ATOM 2152 C C . THR B 1 121 ? 30.456 -11.925 4.951 1.00 19.16 121 THR B C 1
ATOM 2153 O O . THR B 1 121 ? 31.614 -12.344 4.884 1.00 21.22 121 THR B O 1
ATOM 2157 N N . ALA B 1 122 ? 29.889 -11.174 4.009 1.00 19.31 122 ALA B N 1
ATOM 2158 C CA . ALA B 1 122 ? 30.620 -10.611 2.884 1.00 19.25 122 ALA B CA 1
ATOM 2159 C C . ALA B 1 122 ? 29.746 -9.515 2.289 1.00 22.59 122 ALA B C 1
ATOM 2160 O O . ALA B 1 122 ? 28.539 -9.711 2.121 1.00 25.72 122 ALA B O 1
ATOM 2162 N N . ARG B 1 123 ? 30.358 -8.364 1.987 1.00 22.42 123 ARG B N 1
ATOM 2163 C CA . ARG B 1 123 ? 29.613 -7.193 1.525 1.00 22.79 123 ARG B CA 1
ATOM 2164 C C . ARG B 1 123 ? 28.493 -6.924 2.529 1.00 24.43 123 ARG B C 1
ATOM 2165 O O . ARG B 1 123 ? 28.776 -6.786 3.724 1.00 22.61 123 ARG B O 1
ATOM 2173 N N . ASP B 1 124 ? 27.237 -6.848 2.093 1.00 29.44 124 ASP B N 1
ATOM 2174 C CA . ASP B 1 124 ? 26.114 -6.645 3.003 1.00 27.46 124 ASP B CA 1
ATOM 2175 C C . ASP B 1 124 ? 25.368 -7.937 3.312 1.00 27.57 124 ASP B C 1
ATOM 2176 O O . ASP B 1 124 ? 24.299 -7.895 3.931 1.00 28.78 124 ASP B O 1
ATOM 2181 N N . ALA B 1 125 ? 25.915 -9.081 2.908 1.00 19.44 125 ALA B N 1
ATOM 2182 C CA . ALA B 1 125 ? 25.258 -10.366 3.084 1.00 21.50 125 ALA B CA 1
ATOM 2183 C C . ALA B 1 125 ? 25.607 -10.963 4.439 1.00 22.39 125 ALA B C 1
ATOM 2184 O O . ALA B 1 125 ? 26.726 -10.802 4.937 1.00 21.82 125 ALA B O 1
ATOM 2186 N N . VAL B 1 126 ? 24.638 -11.657 5.033 1.00 24.46 126 VAL B N 1
ATOM 2187 C CA . VAL B 1 126 ? 24.834 -12.365 6.292 1.00 23.92 126 VAL B CA 1
ATOM 2188 C C . VAL B 1 126 ? 24.157 -13.721 6.169 1.00 29.29 126 VAL B C 1
ATOM 2189 O O . VAL B 1 126 ? 22.926 -13.797 6.075 1.00 29.39 126 VAL B O 1
ATOM 2193 N N . CYS B 1 127 ? 24.951 -14.786 6.177 1.00 26.78 127 CYS B N 1
ATOM 2194 C CA . CYS B 1 127 ? 24.460 -16.153 6.155 1.00 26.48 127 CYS B CA 1
ATOM 2195 C C . CYS B 1 127 ? 24.623 -16.765 7.539 1.00 25.36 127 CYS B C 1
ATOM 2196 O O . CYS B 1 127 ? 25.621 -16.515 8.222 1.00 23.75 127 CYS B O 1
ATOM 2199 N N . GLU B 1 128 ? 23.640 -17.561 7.948 1.00 24.76 128 GLU B N 1
ATOM 2200 C CA . GLU B 1 128 ? 23.667 -18.261 9.224 1.00 23.90 128 GLU B CA 1
ATOM 2201 C C . GLU B 1 128 ? 23.574 -19.760 8.982 1.00 27.94 128 GLU B C 1
ATOM 2202 O O . GLU B 1 128 ? 22.772 -20.219 8.162 1.00 28.08 128 GLU B O 1
ATOM 2208 N N . GLN B 1 129 ? 24.402 -20.517 9.696 1.00 21.86 129 GLN B N 1
ATOM 2209 C CA . GLN B 1 129 ? 24.382 -21.969 9.644 1.00 23.04 129 GLN B CA 1
ATOM 2210 C C . GLN B 1 129 ? 24.346 -22.518 11.062 1.00 23.83 129 GLN B C 1
ATOM 2211 O O . GLN B 1 129 ? 24.779 -21.865 12.016 1.00 21.86 129 GLN B O 1
ATOM 2217 N N . VAL B 1 130 ? 23.823 -23.734 11.186 1.00 23.93 130 VAL B N 1
ATOM 2218 C CA . VAL B 1 130 ? 23.682 -24.409 12.471 1.00 20.94 130 VAL B CA 1
ATOM 2219 C C . VAL B 1 130 ? 24.123 -25.855 12.306 1.00 27.31 130 VAL B C 1
ATOM 2220 O O . VAL B 1 130 ? 23.797 -26.506 11.307 1.00 22.99 130 VAL B O 1
ATOM 2224 N N . PHE B 1 131 ? 24.868 -26.354 13.293 1.00 24.21 131 PHE B N 1
ATOM 2225 C CA . PHE B 1 131 ? 25.359 -27.724 13.308 1.00 23.44 131 PHE B CA 1
ATOM 2226 C C . PHE B 1 131 ? 25.133 -28.304 14.699 1.00 23.05 131 PHE B C 1
ATOM 2227 O O . PHE B 1 131 ? 24.916 -27.571 15.668 1.00 29.87 131 PHE B O 1
ATOM 2235 N N . ARG B 1 132 ? 25.195 -29.632 14.793 1.00 24.26 132 ARG B N 1
ATOM 2236 C CA . ARG B 1 132 ? 24.986 -30.342 16.049 1.00 22.38 132 ARG B CA 1
ATOM 2237 C C . ARG B 1 132 ? 26.128 -31.320 16.270 1.00 25.25 132 ARG B C 1
ATOM 2238 O O . ARG B 1 132 ? 26.446 -32.116 15.380 1.00 24.87 132 ARG B O 1
ATOM 2246 N N . LYS B 1 133 ? 26.722 -31.279 17.461 1.00 23.02 133 LYS B N 1
ATOM 2247 C CA . LYS B 1 133 ? 27.825 -32.175 17.777 1.00 28.27 133 LYS B CA 1
ATOM 2248 C C . LYS B 1 133 ? 27.382 -33.631 17.704 1.00 31.64 133 LYS B C 1
ATOM 2249 O O . LYS B 1 133 ? 26.272 -33.982 18.113 1.00 29.61 133 LYS B O 1
ATOM 2255 N N . VAL B 1 134 ? 28.271 -34.483 17.196 1.00 25.63 134 VAL B N 1
ATOM 2256 C CA . VAL B 1 134 ? 28.033 -35.918 17.080 1.00 33.74 134 VAL B CA 1
ATOM 2257 C C . VAL B 1 134 ? 28.865 -36.612 18.160 1.00 37.24 134 VAL B C 1
ATOM 2258 O O . VAL B 1 134 ? 30.104 -36.580 18.116 1.00 36.98 134 VAL B O 1
ATOM 2262 N N . ARG B 1 135 ? 28.157 -37.219 19.128 1.00 32.58 135 ARG B N 1
ATOM 2263 C CA . ARG B 1 135 ? 28.707 -38.012 20.227 1.00 43.44 135 ARG B CA 1
ATOM 2264 C C . ARG B 1 135 ? 28.830 -39.483 19.840 1.00 45.95 135 ARG B C 1
ATOM 2265 O O . ARG B 1 135 ? 27.903 -40.066 19.264 1.00 41.94 135 ARG B O 1
ATOM 2273 N N . LEU B 1 136 ? 29.984 -40.079 20.162 1.00 44.59 136 LEU B N 1
ATOM 2274 C CA . LEU B 1 136 ? 30.233 -41.496 19.941 1.00 50.15 136 LEU B CA 1
ATOM 2275 C C . LEU B 1 136 ? 30.298 -42.306 21.227 1.00 47.09 136 LEU B C 1
ATOM 2276 O O . LEU B 1 136 ? 30.061 -43.517 21.188 1.00 44.65 136 LEU B O 1
ATOM 2281 N N . VAL B 1 137 ? 30.596 -41.673 22.358 1.00 39.22 137 VAL B N 1
ATOM 2282 C CA . VAL B 1 137 ? 30.809 -42.382 23.619 1.00 42.01 137 VAL B CA 1
ATOM 2283 C C . VAL B 1 137 ? 30.100 -41.617 24.724 1.00 33.50 137 VAL B C 1
ATOM 2284 O O . VAL B 1 137 ? 29.862 -40.407 24.602 1.00 33.90 137 VAL B O 1
ATOM 2288 N N . PRO B 1 138 ? 29.670 -42.317 25.799 1.00 37.42 138 PRO B N 1
ATOM 2289 C CA . PRO B 1 138 ? 29.013 -41.581 26.896 1.00 35.30 138 PRO B CA 1
ATOM 2290 C C . PRO B 1 138 ? 29.879 -40.476 27.503 1.00 42.27 138 PRO B C 1
ATOM 2291 O O . PRO B 1 138 ? 31.095 -40.648 27.582 1.00 46.21 138 PRO B O 1
#

Foldseek 3Di:
DDFPAFKWWFDDKPQPVVVCVLLVHDPVVSVVVVVWGWIWGWDGDDQKIWIKTDTPVDIDIDIDGAADWDWADCCVPSHDIFGKHWYDDPQKTWMDTHDDWPPFTKIWHDDPQKIWMWTDTRHGIMITITGGDDPDD/DDAPAFKWWFDDKPQVVVLLVLLVPDPVVCVVVVPWRWIWGWDCDPQKIWIWTDTPVDIDIDIDGAADWDWAPCCVPRHDIFTKHWHDDPQKTWMDTHDDWPPFTKIWGDDPQKIKMWTDTRHTIMITITGGDDDDD

InterPro domains:
  IPR000463 Cytosolic fatty-acid binding [PR00178] (5-27)
  IPR000463 Cytosolic fatty-acid binding [PR00178] (64-80)
  IPR000463 Cytosolic fatty-acid binding [PR00178] (113-133)
  IPR000566 Lipocalin/cytosolic fatty-acid binding domain [PF00061] (7-131)
  IPR012674 Calycin [G3DSA:2.40.128.20] (2-135)
  IPR012674 Calycin [SSF50814] (3-134)
  IPR031259 Intracellular lipid binding protein [PTHR11955] (1-133)

Solvent-accessible surface area: 15366 Å² total; per-residue (Å²): 119,32,89,2,61,12,82,1,141,25,73,51,45,129,63,23,86,62,22,18,95,11,3,92,22,62,123,68,75,44,140,66,29,68,140,33,144,26,23,14,30,1,77,18,152,68,81,60,0,15,9,78,39,48,27,133,135,154,86,43,64,18,103,9,61,16,50,87,80,47,127,4,70,6,143,52,58,22,54,40,97,6,110,1,28,0,50,53,77,159,93,54,0,13,4,66,8,96,50,122,4,74,102,7,3,28,72,3,47,54,96,66,41,38,0,58,4,46,18,33,0,86,138,12,68,0,49,11,25,2,114,74,42,100,160,125,171,131,26,99,1,51,19,65,0,134,41,60,48,51,108,80,24,52,62,18,12,82,8,1,89,16,64,104,74,79,34,130,88,27,57,133,37,124,15,21,16,44,0,78,22,150,68,85,60,0,19,6,76,30,41,24,156,107,77,92,35,68,15,104,6,61,17,48,84,95,41,114,5,70,6,142,74,39,25,54,43,106,5,77,1,34,1,48,48,58,79,81,65,0,10,4,64,7,108,50,136,3,70,109,8,3,26,81,3,51,35,96,65,59,38,0,55,4,45,19,35,0,85,142,9,69,0,36,6,23,0,123,39,42,159,158,112,176

B-factor: mean 26.04, std 10.23, range [11.06, 76.43]